Protein AF-A0A6P0P1G4-F1 (afdb_monomer_lite)

Radius of gyration: 24.57 Å; chains: 1; bounding box: 58×37×73 Å

Structure (mmCIF, N/CA/C/O backbone):
data_AF-A0A6P0P1G4-F1
#
_entry.id   AF-A0A6P0P1G4-F1
#
loop_
_atom_site.group_PDB
_atom_site.id
_atom_site.type_symbol
_atom_site.label_atom_id
_atom_site.label_alt_id
_atom_site.label_comp_id
_atom_site.label_asym_id
_atom_site.label_entity_id
_atom_site.label_seq_id
_atom_site.pdbx_PDB_ins_code
_atom_site.Cartn_x
_atom_site.Cartn_y
_atom_site.Cartn_z
_atom_site.occupancy
_atom_site.B_iso_or_equiv
_atom_site.auth_seq_id
_atom_site.auth_comp_id
_atom_site.auth_asym_id
_atom_site.auth_atom_id
_atom_site.pdbx_PDB_model_num
ATOM 1 N N . MET A 1 1 ? -12.581 9.913 30.348 1.00 65.44 1 MET A N 1
ATOM 2 C CA . MET A 1 1 ? -12.086 9.017 29.280 1.00 65.44 1 MET A CA 1
ATOM 3 C C . MET A 1 1 ? -11.094 9.686 28.303 1.00 65.44 1 MET A C 1
ATOM 5 O O . MET A 1 1 ? -9.958 9.913 28.690 1.00 65.44 1 MET A O 1
ATOM 9 N N . VAL A 1 2 ? -11.454 10.034 27.052 1.00 79.94 2 VAL A N 1
ATOM 10 C CA . VAL A 1 2 ? -10.491 10.110 25.911 1.00 79.94 2 VAL A CA 1
ATOM 11 C C . VAL A 1 2 ? -9.565 11.339 25.757 1.00 79.94 2 VAL A C 1
ATOM 13 O O . VAL A 1 2 ? -8.653 11.291 24.932 1.00 79.94 2 VAL A O 1
ATOM 16 N N . ALA A 1 3 ? -9.750 12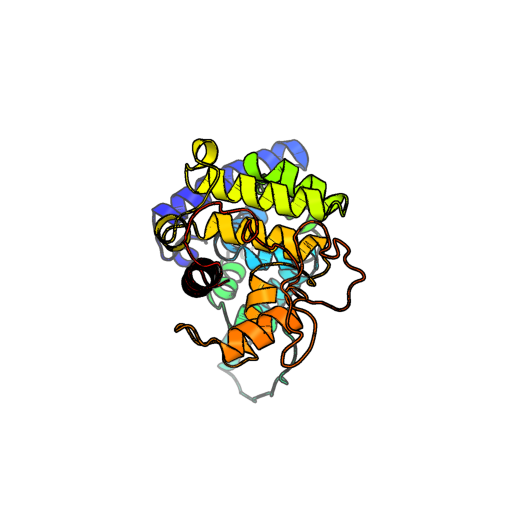.449 26.479 1.00 81.31 3 ALA A N 1
ATOM 17 C CA . ALA A 1 3 ? -8.962 13.673 26.231 1.00 81.31 3 ALA A CA 1
ATOM 18 C C . ALA A 1 3 ? -7.427 13.530 26.435 1.00 81.31 3 ALA A C 1
ATOM 20 O O . ALA A 1 3 ? -6.682 13.981 25.555 1.00 81.31 3 ALA A O 1
ATOM 21 N N . PRO A 1 4 ? -6.928 12.842 27.489 1.00 84.19 4 PRO A N 1
ATOM 22 C CA . PRO A 1 4 ? -5.498 12.560 27.655 1.00 84.19 4 PRO A CA 1
ATOM 23 C C . PRO A 1 4 ? -4.934 11.701 26.519 1.00 84.19 4 PRO A C 1
ATOM 25 O O . PRO A 1 4 ? -3.802 11.905 26.081 1.00 84.19 4 PRO A O 1
ATOM 28 N N . PHE A 1 5 ? -5.736 10.773 25.982 1.00 84.38 5 PHE A N 1
ATOM 29 C CA . PHE A 1 5 ? -5.314 9.913 24.879 1.00 84.38 5 PHE A CA 1
ATOM 30 C C . PHE A 1 5 ? -4.990 10.722 23.618 1.00 84.38 5 PHE A C 1
ATOM 32 O O . PHE A 1 5 ? -4.035 10.391 22.926 1.00 84.38 5 PHE A O 1
ATOM 39 N N . PHE A 1 6 ? -5.700 11.814 23.334 1.00 84.56 6 PHE A N 1
ATOM 40 C CA . PHE A 1 6 ? -5.390 12.684 22.191 1.00 84.56 6 PHE A CA 1
ATOM 41 C C . PHE A 1 6 ? -4.363 13.784 22.483 1.00 84.56 6 PHE A C 1
ATOM 43 O O . PHE A 1 6 ? -4.191 14.688 21.661 1.00 84.56 6 PHE A O 1
ATOM 50 N N . ASP A 1 7 ? -3.649 13.689 23.609 1.00 86.75 7 ASP A N 1
ATOM 51 C CA . ASP A 1 7 ? -2.665 14.677 24.060 1.00 86.75 7 ASP A CA 1
ATOM 52 C C . ASP A 1 7 ? -3.304 16.082 24.194 1.00 86.75 7 ASP A C 1
ATOM 54 O O . ASP A 1 7 ? -2.686 17.092 23.870 1.00 86.75 7 ASP A O 1
ATOM 58 N N . TYR A 1 8 ? -4.594 16.125 24.571 1.00 86.06 8 TYR A N 1
ATOM 59 C CA . TYR A 1 8 ? -5.473 17.309 24.604 1.00 86.06 8 TYR A CA 1
ATOM 60 C C . TYR A 1 8 ? -5.552 18.127 23.294 1.00 86.06 8 TYR A C 1
ATOM 62 O O . TYR A 1 8 ? -6.081 19.237 23.273 1.00 86.06 8 TYR A O 1
ATOM 70 N N . ASN A 1 9 ? -5.077 17.586 22.167 1.00 86.88 9 ASN A N 1
ATOM 71 C CA . ASN A 1 9 ? -4.980 18.325 20.912 1.00 86.88 9 ASN A CA 1
ATOM 72 C C . ASN A 1 9 ? -6.375 18.616 20.305 1.00 86.88 9 ASN A C 1
ATOM 74 O O . ASN A 1 9 ? -7.068 17.676 19.898 1.00 86.88 9 ASN A O 1
ATOM 78 N N . PRO A 1 10 ? -6.787 19.890 20.141 1.00 85.75 10 PRO A N 1
ATOM 79 C CA . PRO A 1 10 ? -8.154 20.231 19.740 1.00 85.75 10 PRO A CA 1
ATOM 80 C C . PRO A 1 10 ? -8.491 19.817 18.300 1.00 85.75 10 PRO A C 1
ATOM 82 O O . PRO A 1 10 ? -9.644 19.499 18.007 1.00 85.75 10 PRO A O 1
ATOM 85 N N . ARG A 1 11 ? -7.500 19.751 17.394 1.00 81.81 11 ARG A N 1
ATOM 86 C CA . ARG A 1 11 ? -7.712 19.279 16.013 1.00 81.81 11 ARG A CA 1
ATOM 87 C C . ARG A 1 11 ? -8.011 17.777 15.998 1.00 81.81 11 ARG A C 1
ATOM 89 O O . ARG A 1 11 ? -8.986 17.360 15.374 1.00 81.81 11 ARG A O 1
ATOM 96 N N . ARG A 1 12 ? -7.232 16.982 16.745 1.00 83.62 12 ARG A N 1
ATOM 97 C CA . ARG A 1 12 ? -7.463 15.534 16.911 1.00 83.62 12 ARG A CA 1
ATOM 98 C C . ARG A 1 12 ? -8.780 15.242 17.632 1.00 83.62 12 ARG A C 1
ATOM 100 O O . ARG A 1 12 ? -9.505 14.349 17.211 1.00 83.62 12 ARG A O 1
ATOM 107 N N . LEU A 1 13 ? -9.129 16.021 18.659 1.00 86.75 13 LEU A N 1
ATOM 108 C CA . LEU A 1 13 ? -10.405 15.881 19.370 1.00 86.75 13 LEU A CA 1
ATOM 109 C C . LEU A 1 13 ? -11.608 16.201 18.470 1.00 86.75 13 LEU A C 1
ATOM 111 O O . LEU A 1 13 ? -12.565 15.431 18.457 1.00 86.75 13 LEU A O 1
ATOM 115 N N . LYS A 1 14 ? -11.549 17.259 17.646 1.00 86.56 14 LYS A N 1
ATOM 116 C CA . LYS A 1 14 ? -12.593 17.549 16.644 1.00 86.56 14 LYS A CA 1
ATOM 117 C C . LYS A 1 14 ? -12.731 16.414 15.619 1.00 86.56 14 LYS A C 1
ATOM 119 O O . LYS A 1 14 ? -13.848 16.020 15.293 1.00 86.56 14 LYS A O 1
ATOM 124 N N . GLN A 1 15 ? -11.614 15.852 15.152 1.00 84.69 15 GLN A N 1
ATOM 125 C CA . GLN A 1 15 ? -11.613 14.695 14.250 1.00 84.69 15 GLN A CA 1
ATOM 126 C C . GLN A 1 15 ? -12.240 13.453 14.910 1.00 84.69 15 GLN A C 1
ATOM 128 O O . GLN A 1 15 ? -13.100 12.814 14.305 1.00 84.69 15 GLN A O 1
ATOM 133 N N . TYR A 1 16 ? -11.875 13.153 16.160 1.00 90.50 16 TYR A N 1
ATOM 134 C CA . TYR A 1 16 ? -12.471 12.073 16.951 1.00 90.50 16 TYR A CA 1
ATOM 135 C C . TYR A 1 16 ? -13.981 12.255 17.133 1.00 90.50 16 TYR A C 1
ATOM 137 O O . TYR A 1 16 ? -14.728 11.326 16.848 1.00 90.50 16 TYR A O 1
ATOM 145 N N . ILE A 1 17 ? -14.447 13.445 17.530 1.00 88.50 17 ILE A N 1
ATOM 146 C CA . ILE A 1 17 ? -15.879 13.731 17.727 1.00 88.50 17 ILE A CA 1
ATOM 147 C C . ILE A 1 17 ? -16.664 13.523 16.425 1.00 88.50 17 ILE A C 1
ATOM 149 O O . ILE A 1 17 ? -17.739 12.923 16.451 1.00 88.50 17 ILE A O 1
ATOM 153 N N . ASN A 1 18 ? -16.128 13.961 15.283 1.00 87.69 18 ASN A N 1
ATOM 154 C CA . ASN A 1 18 ? -16.776 13.771 13.984 1.00 87.69 18 ASN A CA 1
ATOM 155 C C . ASN A 1 18 ? -16.887 12.283 13.603 1.00 87.69 18 ASN A C 1
ATOM 157 O O . ASN A 1 18 ? -17.962 11.831 13.208 1.00 87.69 18 ASN A O 1
ATOM 161 N N . VAL A 1 19 ? -15.806 11.508 13.757 1.00 87.19 19 VAL A N 1
ATOM 162 C CA . VAL A 1 19 ? -15.809 10.066 13.448 1.00 87.19 19 VAL A CA 1
ATOM 163 C C . VAL A 1 19 ? -16.671 9.281 14.443 1.00 87.19 19 VAL A C 1
ATOM 165 O O . VAL A 1 19 ? -17.382 8.368 14.033 1.00 87.19 19 VAL A O 1
ATOM 168 N N . LEU A 1 20 ? -16.673 9.657 15.726 1.00 89.56 20 LEU A N 1
ATOM 169 C CA . LEU A 1 20 ? -17.523 9.057 16.756 1.00 89.56 20 LEU A CA 1
ATOM 170 C C . LEU A 1 20 ? -19.008 9.268 16.446 1.00 89.56 20 LEU A C 1
ATOM 172 O O . LEU A 1 20 ? -19.771 8.307 16.467 1.00 89.56 20 LEU A O 1
ATOM 176 N N . ARG A 1 21 ? -19.414 10.501 16.114 1.00 86.88 21 ARG A N 1
ATOM 177 C CA . ARG A 1 21 ? -20.800 10.822 15.729 1.00 86.88 21 ARG A CA 1
ATOM 178 C C . ARG A 1 21 ? -21.258 9.990 14.533 1.00 86.88 21 ARG A C 1
ATOM 180 O O . ARG A 1 21 ? -22.342 9.421 14.584 1.00 86.88 21 ARG A O 1
ATOM 187 N N . LEU A 1 22 ? -20.420 9.869 13.501 1.00 83.56 22 LEU A N 1
ATOM 188 C CA . LEU A 1 22 ? -20.721 9.045 12.329 1.00 83.56 22 LEU A CA 1
ATOM 189 C C . LEU A 1 22 ? -20.832 7.551 12.683 1.00 83.56 22 LEU A C 1
ATOM 191 O O . LEU A 1 22 ? -21.754 6.889 12.221 1.00 83.56 22 LEU A O 1
ATOM 195 N N . ARG A 1 23 ? -19.949 7.025 13.540 1.00 86.19 23 ARG A N 1
ATOM 196 C CA . ARG A 1 23 ? -20.003 5.625 13.998 1.00 86.19 23 ARG A CA 1
ATOM 197 C C . ARG A 1 23 ? -21.240 5.320 14.836 1.00 86.19 23 ARG A C 1
ATOM 199 O O . ARG A 1 23 ? -21.865 4.294 14.610 1.00 86.19 23 ARG A O 1
ATOM 206 N N . ILE A 1 24 ? -21.612 6.208 15.761 1.00 83.06 24 ILE A N 1
ATOM 207 C CA . ILE A 1 24 ? -22.839 6.073 16.562 1.00 83.06 24 ILE A CA 1
ATOM 208 C C . ILE A 1 24 ? -24.077 6.146 15.659 1.00 83.06 24 ILE A C 1
ATOM 210 O O . ILE A 1 24 ? -24.982 5.334 15.821 1.00 83.06 24 ILE A O 1
ATOM 214 N N . TYR A 1 25 ? -24.096 7.056 14.677 1.00 82.31 25 TYR A N 1
ATOM 215 C CA . TYR A 1 25 ? -25.168 7.137 13.681 1.00 82.31 25 TYR A CA 1
ATOM 216 C C . TYR A 1 25 ? -25.302 5.823 12.897 1.00 82.31 25 TYR A C 1
ATOM 218 O O . TYR A 1 25 ? -26.378 5.235 12.889 1.00 82.31 25 TYR A O 1
ATOM 226 N N . ILE A 1 26 ? -24.212 5.320 12.299 1.00 76.56 26 ILE A N 1
ATOM 227 C CA . ILE A 1 26 ? -24.232 4.046 11.561 1.00 76.56 26 ILE A CA 1
ATOM 228 C C . ILE A 1 26 ? -24.724 2.920 12.478 1.00 76.56 26 ILE A C 1
ATOM 230 O O . ILE A 1 26 ? -25.671 2.231 12.121 1.00 76.56 26 ILE A O 1
ATOM 234 N N . ALA A 1 27 ? -24.147 2.782 13.675 1.00 77.75 27 ALA A N 1
ATOM 235 C CA . ALA A 1 27 ? -24.498 1.738 14.633 1.00 77.75 27 ALA A CA 1
ATOM 236 C C . ALA A 1 27 ? -25.987 1.738 15.016 1.00 77.75 27 ALA A C 1
ATOM 238 O O . ALA A 1 27 ? -26.611 0.677 15.036 1.00 77.75 27 ALA A O 1
ATOM 239 N N . TYR A 1 28 ? -26.561 2.917 15.274 1.00 77.25 28 TYR A N 1
ATOM 240 C CA . TYR A 1 28 ? -27.976 3.078 15.610 1.00 77.25 28 TYR A CA 1
ATOM 241 C C . TYR A 1 28 ? -28.898 2.582 14.485 1.00 77.25 28 TYR A C 1
ATOM 243 O O . TYR A 1 28 ? -29.856 1.867 14.766 1.00 77.25 28 TYR A O 1
ATOM 251 N N . TYR A 1 29 ? -28.584 2.901 13.223 1.00 74.88 29 TYR A N 1
ATOM 252 C CA . TYR A 1 29 ? -29.415 2.530 12.070 1.00 74.88 29 TYR A CA 1
ATOM 253 C C . TYR A 1 29 ? -29.131 1.137 11.479 1.00 74.88 29 TYR A C 1
ATOM 255 O O . TYR A 1 29 ? -29.985 0.628 10.757 1.00 74.88 29 TYR A O 1
ATOM 263 N N . SER A 1 30 ? -27.970 0.517 11.737 1.00 69.56 30 SER A N 1
ATOM 264 C CA . SER A 1 30 ? -27.588 -0.761 11.103 1.00 69.56 30 SER A CA 1
ATOM 265 C C . SER A 1 30 ? -27.579 -1.986 12.021 1.00 69.56 30 SER A C 1
ATOM 267 O O . SER A 1 30 ? -27.812 -3.092 11.540 1.00 69.56 30 SER A O 1
ATOM 269 N N . ILE A 1 31 ? -27.269 -1.822 13.313 1.00 65.00 31 ILE A N 1
ATOM 270 C CA . ILE A 1 31 ? -26.995 -2.940 14.245 1.00 65.00 31 ILE A CA 1
ATOM 271 C C . ILE A 1 31 ? -27.753 -2.792 15.575 1.00 65.00 31 ILE A C 1
ATOM 273 O O . ILE A 1 31 ? -27.933 -3.773 16.296 1.00 65.00 31 ILE A O 1
ATOM 277 N N . GLY A 1 32 ? -28.222 -1.583 15.889 1.00 59.75 32 GLY A N 1
ATOM 278 C CA . GLY A 1 32 ? -28.838 -1.246 17.165 1.00 59.75 32 GLY A CA 1
ATOM 279 C C . GLY A 1 32 ? -27.794 -0.847 18.210 1.00 59.75 32 GLY A C 1
ATOM 280 O O . GLY A 1 32 ? -26.849 -1.582 18.506 1.00 59.75 32 GLY A O 1
ATOM 281 N N . VAL A 1 33 ? -27.996 0.332 18.797 1.00 59.12 33 VAL A N 1
ATOM 282 C CA . VAL A 1 33 ? -27.271 0.816 19.979 1.00 59.12 33 VAL A CA 1
ATOM 283 C C . VAL A 1 33 ? -28.300 1.073 21.062 1.00 59.12 33 VAL A C 1
ATOM 285 O O . VAL A 1 33 ? -29.249 1.827 20.843 1.00 59.12 33 VAL A O 1
ATOM 288 N N . THR A 1 34 ? -28.098 0.475 22.231 1.00 54.62 34 THR A N 1
ATOM 289 C CA . THR A 1 34 ? -28.882 0.776 23.430 1.00 54.62 34 THR A CA 1
ATOM 290 C C . THR A 1 34 ? -27.973 1.345 24.518 1.00 54.62 34 THR A C 1
ATOM 292 O O . THR A 1 34 ? -26.746 1.288 24.427 1.00 54.62 34 THR A O 1
ATOM 295 N N . PHE A 1 35 ? -28.587 1.908 25.556 1.00 54.28 35 PHE A N 1
ATOM 296 C CA . PHE A 1 35 ? -27.904 2.326 26.781 1.00 54.28 35 PHE A CA 1
ATOM 297 C C . PHE A 1 35 ? -27.999 1.239 27.876 1.00 54.28 35 PHE A C 1
ATOM 299 O O . PHE A 1 35 ? -27.946 1.563 29.057 1.00 54.28 35 PHE A O 1
ATOM 306 N N . ALA A 1 36 ? -28.200 -0.032 27.497 1.00 46.78 36 ALA A N 1
ATOM 307 C CA . ALA A 1 36 ? -28.484 -1.145 28.407 1.00 46.78 36 ALA A CA 1
ATOM 308 C C . ALA A 1 36 ? -27.726 -2.432 28.014 1.00 46.78 36 ALA A C 1
ATOM 310 O O . ALA A 1 36 ? -27.171 -2.544 26.924 1.00 46.78 36 ALA A O 1
ATOM 311 N N . GLU A 1 37 ? -27.683 -3.417 28.916 1.00 49.38 37 GLU A N 1
ATOM 312 C CA . GLU A 1 37 ? -26.737 -4.545 28.846 1.00 49.38 37 GLU A CA 1
ATOM 313 C C . GLU A 1 37 ? -27.057 -5.681 27.841 1.00 49.38 37 GLU A C 1
ATOM 315 O O . GLU A 1 37 ? -26.322 -6.674 27.797 1.00 49.38 37 GLU A O 1
ATOM 320 N N . THR A 1 38 ? -28.126 -5.588 27.043 1.00 42.06 38 THR A N 1
ATOM 321 C CA . THR A 1 38 ? -28.606 -6.683 26.176 1.00 42.06 38 THR A CA 1
ATOM 322 C C . THR A 1 38 ? -28.053 -6.622 24.743 1.00 42.06 38 THR A C 1
ATOM 324 O O . THR A 1 38 ? -28.464 -5.791 23.934 1.00 42.06 38 THR A O 1
ATOM 327 N N . GLU A 1 39 ? -27.122 -7.538 24.433 1.00 54.28 39 GLU A N 1
ATOM 328 C CA . GLU A 1 39 ? -26.633 -7.996 23.103 1.00 54.28 39 GLU A CA 1
ATOM 329 C C . GLU A 1 39 ? -26.261 -6.948 22.017 1.00 54.28 39 GLU A C 1
ATOM 331 O O . GLU A 1 39 ? -25.953 -7.292 20.867 1.00 54.28 39 GLU A O 1
ATOM 336 N N . THR A 1 40 ? -26.213 -5.665 22.367 1.00 65.88 40 THR A N 1
ATOM 337 C CA . THR A 1 40 ? -25.945 -4.526 21.473 1.00 65.88 40 THR A CA 1
ATOM 338 C C . THR A 1 40 ? -24.586 -3.881 21.766 1.00 65.88 40 THR A C 1
ATOM 340 O O . THR A 1 40 ? -23.981 -4.133 22.806 1.00 65.88 40 THR A O 1
ATOM 343 N N . ILE A 1 41 ? -24.052 -3.092 20.821 1.00 72.50 41 ILE A N 1
ATOM 344 C CA . ILE A 1 41 ? -22.767 -2.397 21.026 1.00 72.50 41 ILE A CA 1
ATOM 345 C C . ILE A 1 41 ? -22.993 -1.203 21.960 1.00 72.50 41 ILE A C 1
ATOM 347 O O . ILE A 1 41 ? -23.881 -0.387 21.697 1.00 72.50 41 ILE A O 1
ATOM 351 N N . THR A 1 42 ? -22.162 -1.036 22.989 1.00 78.25 42 THR A N 1
ATOM 352 C CA . THR A 1 42 ? -22.234 0.148 23.857 1.00 78.25 42 THR A CA 1
ATOM 353 C C . THR A 1 42 ? -21.595 1.372 2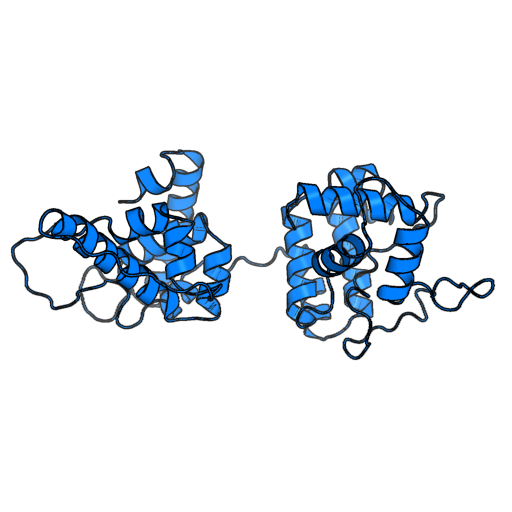3.191 1.00 78.25 42 THR A C 1
ATOM 355 O O . THR A 1 42 ? -20.651 1.280 22.396 1.00 78.25 42 THR A O 1
ATOM 358 N N . THR A 1 43 ? -22.070 2.567 23.544 1.00 77.69 43 THR A N 1
ATOM 359 C CA . THR A 1 43 ? -21.460 3.834 23.102 1.00 77.69 43 THR A CA 1
ATOM 360 C C . THR A 1 43 ? -20.007 3.973 23.570 1.00 77.69 43 THR A C 1
ATOM 362 O O . THR A 1 43 ? -19.190 4.583 22.877 1.00 77.69 43 THR A O 1
ATOM 365 N N . GLU A 1 44 ? -19.659 3.354 24.700 1.00 79.31 44 GLU A N 1
ATOM 366 C CA . GLU A 1 44 ? -18.305 3.306 25.249 1.00 79.31 44 GLU A CA 1
ATOM 367 C C . GLU A 1 44 ? -17.363 2.418 24.423 1.00 79.31 44 GLU A C 1
ATOM 369 O O . GLU A 1 44 ? -16.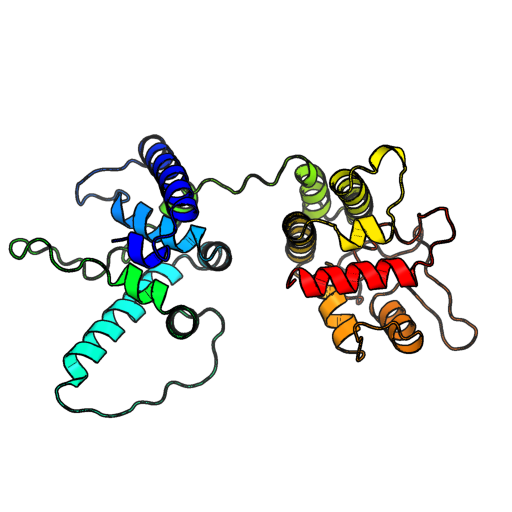272 2.864 24.058 1.00 79.31 44 GLU A O 1
ATOM 374 N N . GLN A 1 45 ? -17.799 1.207 24.048 1.00 81.50 45 GLN A N 1
ATOM 375 C CA . GLN A 1 45 ? -17.072 0.323 23.128 1.00 81.50 45 GLN A CA 1
ATOM 376 C C . GLN A 1 45 ? -16.754 1.060 21.825 1.00 81.50 45 GLN A C 1
ATOM 378 O O . GLN A 1 45 ? -15.600 1.076 21.388 1.00 81.50 45 GLN A O 1
ATOM 383 N N . ILE A 1 46 ? -17.754 1.734 21.238 1.00 82.12 46 ILE A N 1
ATOM 384 C CA . ILE A 1 46 ? -17.576 2.566 20.040 1.00 82.12 46 ILE A CA 1
ATOM 385 C C . ILE A 1 46 ? -16.581 3.702 20.330 1.00 82.12 46 ILE A C 1
ATOM 387 O O . ILE A 1 46 ? -15.695 3.946 19.510 1.00 82.12 46 ILE A O 1
ATOM 391 N N . GLY A 1 47 ? -16.659 4.364 21.487 1.00 87.44 47 GLY A N 1
ATOM 392 C CA . GLY A 1 47 ? -15.734 5.414 21.930 1.00 87.44 47 GLY A CA 1
ATOM 393 C C . GLY A 1 47 ? -14.272 4.960 22.013 1.00 87.44 47 GLY A C 1
ATOM 394 O O . GLY A 1 47 ? -13.427 5.457 21.257 1.00 87.44 47 GLY A O 1
ATOM 395 N N . LYS A 1 48 ? -13.973 3.983 22.880 1.00 87.06 48 LYS A N 1
ATOM 396 C CA . LYS A 1 48 ? -12.627 3.410 23.081 1.00 87.06 48 LYS A CA 1
ATOM 397 C C . LYS A 1 48 ? -12.046 2.897 21.755 1.00 87.06 48 LYS A C 1
ATOM 399 O O . LYS A 1 48 ? -10.945 3.297 21.368 1.00 87.06 48 LYS A O 1
ATOM 404 N N . PHE A 1 49 ? -12.813 2.127 20.981 1.00 87.19 49 PHE A N 1
ATOM 405 C CA . PHE A 1 49 ? -12.400 1.632 19.661 1.00 87.19 49 PHE A CA 1
ATOM 406 C C . PHE A 1 49 ? -12.167 2.756 18.629 1.00 87.19 49 PHE A C 1
ATOM 408 O O . PHE A 1 49 ? -11.242 2.676 17.814 1.00 87.19 49 PHE A O 1
ATOM 415 N N . THR A 1 50 ? -12.950 3.839 18.658 1.00 88.06 50 THR A N 1
ATOM 416 C CA . THR A 1 50 ? -12.755 5.003 17.769 1.00 88.06 50 THR A CA 1
ATOM 417 C C . THR A 1 50 ? -11.508 5.791 18.116 1.00 88.06 50 THR A C 1
ATOM 419 O O . THR A 1 50 ? -10.781 6.196 17.210 1.00 88.06 50 THR A O 1
ATOM 422 N N . ALA A 1 51 ? -11.198 5.951 19.401 1.00 88.56 51 ALA A N 1
ATOM 423 C CA . ALA A 1 51 ? -9.961 6.594 19.813 1.00 88.56 51 ALA A CA 1
ATOM 424 C C . ALA A 1 51 ? -8.741 5.779 19.342 1.00 88.56 51 ALA A C 1
ATOM 426 O O . ALA A 1 51 ? -7.876 6.313 18.641 1.00 88.56 51 ALA A O 1
ATOM 427 N N . ILE A 1 52 ? -8.728 4.472 19.628 1.00 87.81 52 ILE A N 1
ATOM 428 C CA . ILE A 1 52 ? -7.660 3.544 19.222 1.00 87.81 52 ILE A CA 1
ATOM 429 C C . ILE A 1 52 ? -7.456 3.559 17.701 1.00 87.81 52 ILE A C 1
ATOM 431 O O . ILE A 1 52 ? -6.345 3.816 17.237 1.00 87.81 52 ILE A O 1
ATOM 435 N N . THR A 1 53 ? -8.513 3.327 16.917 1.00 85.94 53 THR A N 1
ATOM 436 C CA . THR A 1 53 ? -8.392 3.179 15.453 1.00 85.94 53 THR A CA 1
ATOM 437 C C . THR A 1 53 ? -8.077 4.485 14.721 1.00 85.94 53 THR A C 1
ATOM 439 O O . THR A 1 53 ? -7.452 4.437 13.663 1.00 85.94 53 THR A O 1
ATOM 442 N N . LEU A 1 54 ? -8.418 5.650 15.289 1.00 84.56 54 LEU A N 1
ATOM 443 C CA . LEU A 1 54 ? -8.022 6.950 14.736 1.00 84.56 54 LEU A CA 1
ATOM 444 C C . LEU A 1 54 ? -6.531 7.256 14.959 1.00 84.56 54 LEU A C 1
ATOM 446 O O . LEU A 1 54 ? -5.894 7.860 14.098 1.00 84.56 54 LEU A O 1
ATOM 450 N N . ARG A 1 55 ? -5.967 6.857 16.109 1.00 85.19 55 ARG A N 1
ATOM 451 C CA . ARG A 1 55 ? -4.557 7.124 16.450 1.00 85.19 55 ARG A CA 1
ATOM 452 C C . ARG A 1 55 ? -3.595 6.062 15.925 1.00 85.19 55 ARG A C 1
ATOM 454 O O . ARG A 1 55 ? -2.467 6.397 15.571 1.00 85.19 55 ARG A O 1
ATOM 461 N N . TYR A 1 56 ? -4.039 4.810 15.853 1.00 85.06 56 TYR A N 1
ATOM 462 C CA . TYR A 1 56 ? -3.233 3.670 15.420 1.00 85.06 56 TYR A CA 1
ATOM 463 C C . TYR A 1 56 ? -3.908 2.910 14.259 1.00 85.06 56 TYR A C 1
ATOM 465 O O . TYR A 1 56 ? -4.343 1.772 14.446 1.00 85.06 56 TYR A O 1
ATOM 473 N N . PRO A 1 57 ? -3.979 3.478 13.033 1.00 79.62 57 PRO A N 1
ATOM 474 C CA . PRO A 1 57 ? -4.630 2.822 11.892 1.00 79.62 57 PRO A CA 1
ATOM 475 C C . PRO A 1 57 ? -4.052 1.445 11.531 1.00 79.62 57 PRO A C 1
ATOM 477 O O . PRO A 1 57 ? -4.775 0.599 11.015 1.00 79.62 57 PRO A O 1
ATOM 480 N N . ARG A 1 58 ? -2.778 1.176 11.853 1.00 75.38 58 ARG A N 1
ATOM 481 C CA . ARG A 1 58 ? -2.176 -0.161 11.709 1.00 75.38 58 ARG A CA 1
ATOM 482 C C . ARG A 1 58 ? -2.919 -1.226 12.527 1.00 75.38 58 ARG A C 1
ATOM 484 O O . ARG A 1 58 ? -3.140 -2.321 12.023 1.00 75.38 58 ARG A O 1
ATOM 491 N N . LEU A 1 59 ? -3.363 -0.901 13.744 1.00 79.69 59 LEU A N 1
ATOM 492 C CA . LEU A 1 59 ? -4.119 -1.840 14.575 1.00 79.69 59 LEU A CA 1
ATOM 493 C C . LEU A 1 59 ? -5.482 -2.166 13.944 1.00 79.69 59 LEU A C 1
ATOM 495 O O . LEU A 1 59 ? -5.924 -3.300 14.031 1.00 79.69 59 LEU A O 1
ATOM 499 N N . LEU A 1 60 ? -6.113 -1.238 13.212 1.00 76.38 60 LEU A N 1
ATOM 500 C CA . LEU A 1 60 ? -7.329 -1.542 12.438 1.00 76.38 60 LEU A CA 1
ATOM 501 C C . LEU A 1 60 ? -7.081 -2.579 11.322 1.00 76.38 60 LEU A C 1
ATOM 503 O O . LEU A 1 60 ? -8.018 -3.265 10.920 1.00 76.38 60 LEU A O 1
ATOM 507 N N . LEU A 1 61 ? -5.848 -2.708 10.824 1.00 69.94 61 LEU A N 1
ATOM 508 C CA . LEU A 1 61 ? -5.472 -3.753 9.869 1.00 69.94 61 LEU A CA 1
ATOM 509 C C . LEU A 1 61 ? -5.331 -5.113 10.572 1.00 69.94 61 LEU A C 1
ATOM 511 O O . LEU A 1 61 ? -5.898 -6.101 10.121 1.00 69.94 61 LEU A O 1
ATOM 515 N N . GLU A 1 62 ? -4.649 -5.145 11.719 1.00 74.69 62 GLU A N 1
ATOM 516 C CA . GLU A 1 62 ? -4.453 -6.366 12.515 1.00 74.69 62 GLU A CA 1
ATOM 517 C C . GLU A 1 62 ? -5.782 -6.873 13.129 1.00 74.69 62 GLU A C 1
ATOM 519 O O . GLU A 1 62 ? -6.052 -8.072 13.104 1.00 74.69 62 GLU A O 1
ATOM 524 N N . LEU A 1 63 ? -6.685 -5.976 13.555 1.00 76.31 63 LEU A N 1
ATOM 525 C CA . LEU A 1 63 ? -8.028 -6.307 14.069 1.00 76.31 63 LEU A CA 1
ATOM 526 C C . LEU A 1 63 ? -8.991 -6.893 13.020 1.00 76.31 63 LEU A C 1
ATOM 528 O O . LEU A 1 63 ? -9.939 -7.577 13.400 1.00 76.31 63 LEU A O 1
ATOM 532 N N . LYS A 1 64 ? -8.770 -6.643 11.721 1.00 73.31 64 LYS A N 1
ATOM 533 C CA . LYS A 1 64 ? -9.536 -7.283 10.630 1.00 73.31 64 LYS A CA 1
ATOM 534 C C . LYS A 1 64 ? -9.114 -8.732 10.386 1.00 73.31 64 LYS A C 1
ATOM 536 O O . LYS A 1 64 ? -9.908 -9.514 9.878 1.00 73.31 64 LYS A O 1
ATOM 541 N N . ASN A 1 65 ? -7.878 -9.071 10.748 1.00 70.25 65 ASN A N 1
ATOM 542 C CA . ASN A 1 65 ? -7.323 -10.412 10.586 1.00 70.25 65 ASN A CA 1
ATOM 543 C C . ASN A 1 65 ? -7.445 -11.232 11.885 1.00 70.25 65 ASN A C 1
ATOM 545 O O . ASN A 1 65 ? -7.499 -12.456 11.833 1.00 70.25 65 ASN A O 1
ATOM 549 N N . ASN A 1 66 ? -7.516 -10.572 13.048 1.00 75.00 66 ASN A N 1
ATOM 550 C CA . ASN A 1 66 ? -7.685 -11.206 14.354 1.00 75.00 66 ASN A CA 1
ATOM 551 C C . ASN A 1 66 ? -8.806 -10.533 15.173 1.00 75.00 66 ASN A C 1
ATOM 553 O O . ASN A 1 66 ? -8.588 -9.562 15.901 1.00 75.00 66 ASN A O 1
ATOM 557 N N . HIS A 1 67 ? -10.005 -11.120 15.112 1.00 75.69 67 HIS A N 1
ATOM 558 C CA . HIS A 1 67 ? -11.198 -10.672 15.843 1.00 75.69 67 HIS A CA 1
ATOM 559 C C . HIS A 1 67 ? -11.183 -10.951 17.363 1.00 75.69 67 HIS A C 1
ATOM 561 O O . HIS A 1 67 ? -12.174 -10.662 18.033 1.00 75.69 67 HIS A O 1
ATOM 567 N N . GLN A 1 68 ? -10.093 -11.481 17.926 1.00 77.12 68 GLN A N 1
ATOM 568 C CA . GLN A 1 68 ? -9.895 -11.632 19.377 1.00 77.12 68 GLN A CA 1
ATOM 569 C C . GLN A 1 68 ? -8.853 -10.648 19.938 1.00 77.12 68 GLN A C 1
ATOM 571 O O . GLN A 1 68 ? -8.787 -10.444 21.151 1.00 77.12 68 GLN A O 1
ATOM 576 N N . LEU A 1 69 ? -8.060 -9.991 19.081 1.00 81.94 69 LEU A N 1
ATOM 577 C CA . LEU A 1 69 ? -6.923 -9.170 19.505 1.00 81.94 69 LEU A CA 1
ATOM 578 C C . LEU A 1 69 ? -7.328 -7.989 20.408 1.00 81.94 69 LEU A C 1
ATOM 580 O O . LEU A 1 69 ? -6.618 -7.735 21.372 1.00 81.94 69 LEU A O 1
ATOM 584 N N . LEU A 1 70 ? -8.461 -7.303 20.186 1.00 83.25 70 LEU A N 1
ATOM 585 C CA . LEU A 1 70 ? -8.876 -6.200 21.080 1.00 83.25 70 LEU A CA 1
ATOM 586 C C . LEU A 1 70 ? -9.298 -6.690 22.473 1.00 83.25 70 LEU A C 1
ATOM 588 O O . LEU A 1 70 ? -8.958 -6.047 23.461 1.00 83.25 70 LEU A O 1
ATOM 592 N N . ALA A 1 71 ? -9.975 -7.839 22.560 1.00 79.44 71 ALA A N 1
ATOM 593 C CA . ALA A 1 71 ? -10.334 -8.445 23.841 1.00 79.44 71 ALA A CA 1
ATOM 594 C C . ALA A 1 71 ? -9.080 -8.898 24.606 1.00 79.44 71 ALA A C 1
ATOM 596 O O . ALA A 1 71 ? -8.952 -8.628 25.798 1.00 79.44 71 ALA A O 1
ATOM 597 N N . LYS A 1 72 ? -8.096 -9.489 23.910 1.00 81.50 72 LYS A N 1
ATOM 598 C CA . LYS A 1 72 ? -6.794 -9.824 24.508 1.00 81.50 72 LYS A CA 1
ATOM 599 C C . LYS A 1 72 ? -6.003 -8.578 24.928 1.00 81.50 72 LYS A C 1
ATOM 601 O O . LYS A 1 72 ? -5.388 -8.584 25.984 1.00 81.50 72 LYS A O 1
ATOM 606 N N . LEU A 1 73 ? -6.043 -7.498 24.142 1.00 82.88 73 LEU A N 1
ATOM 607 C CA . LEU A 1 73 ? -5.414 -6.216 24.488 1.00 82.88 73 LEU A CA 1
ATOM 608 C C . LEU A 1 73 ? -6.003 -5.598 25.755 1.00 82.88 73 LEU A C 1
ATOM 610 O O . LEU A 1 73 ? -5.247 -5.084 26.572 1.00 82.88 73 LEU A O 1
ATOM 614 N N . GLU A 1 74 ? -7.325 -5.638 25.916 1.00 81.19 74 GLU A N 1
ATOM 615 C CA . GLU A 1 74 ? -7.996 -5.160 27.127 1.00 81.19 74 GLU A CA 1
ATOM 616 C C . GLU A 1 74 ? -7.683 -6.050 28.330 1.00 81.19 74 GLU A C 1
ATOM 618 O O . GLU A 1 74 ? -7.310 -5.537 29.383 1.00 81.19 74 GLU A O 1
ATOM 623 N N . LYS A 1 75 ? -7.731 -7.372 28.152 1.00 79.56 75 LYS A N 1
ATOM 624 C CA . LYS A 1 75 ? -7.384 -8.349 29.187 1.00 79.56 75 LYS A CA 1
ATOM 625 C C . LYS A 1 75 ? -5.958 -8.170 29.700 1.00 79.56 75 LYS A C 1
ATOM 627 O O . LYS A 1 75 ? -5.759 -7.888 30.880 1.00 79.56 75 LYS A O 1
ATOM 632 N N . ASP A 1 76 ? -4.980 -8.203 28.796 1.00 79.25 76 ASP A N 1
ATOM 633 C CA . ASP A 1 76 ? -3.566 -8.008 29.118 1.00 79.25 76 ASP A CA 1
ATOM 634 C C . ASP A 1 76 ? -3.281 -6.592 29.671 1.00 79.25 76 ASP A C 1
ATOM 636 O O . ASP A 1 76 ? -2.299 -6.409 30.389 1.00 79.25 76 ASP A O 1
ATOM 640 N N . ALA A 1 77 ? -4.092 -5.575 29.341 1.00 78.50 77 ALA A N 1
ATOM 641 C CA . ALA A 1 77 ? -3.971 -4.215 29.883 1.00 78.50 77 ALA A CA 1
ATOM 642 C C . ALA A 1 77 ? -4.463 -4.124 31.335 1.00 78.50 77 ALA A C 1
ATOM 644 O O . ALA A 1 77 ? -3.749 -3.598 32.198 1.00 78.50 77 ALA A O 1
ATOM 645 N N . VAL A 1 78 ? -5.666 -4.650 31.587 1.00 74.19 78 VAL A N 1
ATOM 646 C CA . VAL A 1 78 ? -6.331 -4.661 32.895 1.00 74.19 78 VAL A CA 1
ATOM 647 C C . VAL A 1 78 ? -5.563 -5.545 33.872 1.00 74.19 78 VAL A C 1
ATOM 649 O O . VAL A 1 78 ? -5.194 -5.064 34.943 1.00 74.19 78 VAL A O 1
ATOM 652 N N . ASP A 1 79 ? -5.218 -6.776 33.492 1.00 71.88 79 ASP A N 1
ATOM 653 C CA . ASP A 1 79 ? -4.500 -7.700 34.379 1.00 71.88 79 ASP A CA 1
ATOM 654 C C . ASP A 1 79 ? -3.098 -7.175 34.740 1.00 71.88 79 ASP A C 1
ATOM 656 O O . ASP A 1 79 ? -2.683 -7.284 35.893 1.00 71.88 79 ASP A O 1
ATOM 660 N N . LYS A 1 80 ? -2.406 -6.471 33.827 1.00 72.94 80 LYS A N 1
ATOM 661 C CA . LYS A 1 80 ? -1.166 -5.747 34.172 1.00 72.94 80 LYS A CA 1
ATOM 662 C C . LYS A 1 80 ? -1.398 -4.616 35.168 1.00 72.94 80 LYS A C 1
ATOM 664 O O . LYS A 1 80 ? -0.595 -4.463 36.082 1.00 72.94 80 LYS A O 1
ATOM 669 N N . SER A 1 81 ? -2.474 -3.840 35.022 1.00 68.44 81 SER A N 1
ATOM 670 C CA . SER A 1 81 ? -2.782 -2.763 35.976 1.00 68.44 81 SER A CA 1
ATOM 671 C C . SER A 1 81 ? -3.122 -3.298 37.375 1.00 68.44 81 SER A C 1
ATOM 673 O O . SER A 1 81 ? -2.710 -2.705 38.370 1.00 68.44 81 SER A O 1
ATOM 675 N N . ILE A 1 82 ? -3.777 -4.462 37.459 1.00 63.94 82 ILE A N 1
ATOM 676 C CA . ILE A 1 82 ? -4.034 -5.168 38.722 1.00 63.94 82 ILE A CA 1
ATOM 677 C C . ILE A 1 82 ? -2.711 -5.636 39.345 1.00 63.94 82 ILE A C 1
ATOM 679 O O . ILE A 1 82 ? -2.469 -5.363 40.520 1.00 63.94 82 ILE A O 1
ATOM 683 N N . SER A 1 83 ? -1.818 -6.259 38.567 1.00 60.66 83 SER A N 1
ATOM 684 C CA . SER A 1 83 ? -0.496 -6.670 39.060 1.00 60.66 83 SER A CA 1
ATOM 685 C C . SER A 1 83 ? 0.349 -5.490 39.551 1.00 60.66 83 SER A C 1
ATOM 687 O O . SER A 1 83 ? 0.946 -5.594 40.618 1.00 60.66 83 SER A O 1
ATOM 689 N N . SER A 1 84 ? 0.359 -4.355 38.841 1.00 58.94 84 SER A N 1
ATOM 690 C CA . SER A 1 84 ? 1.086 -3.146 39.268 1.00 58.94 84 SER A CA 1
ATOM 691 C C . SER A 1 84 ? 0.533 -2.519 40.554 1.00 58.94 84 SER A C 1
ATOM 693 O O . SER A 1 84 ? 1.304 -1.981 41.346 1.00 58.94 84 SER A O 1
ATOM 695 N N . ASN A 1 85 ? -0.779 -2.606 40.790 1.00 51.72 85 ASN A N 1
ATOM 696 C CA . ASN A 1 85 ? -1.388 -2.147 42.041 1.00 51.72 85 ASN A CA 1
ATOM 697 C C . ASN A 1 85 ? -1.093 -3.112 43.204 1.00 51.72 85 ASN A C 1
ATOM 699 O O . ASN A 1 85 ? -0.826 -2.670 44.320 1.00 51.72 85 ASN A O 1
ATOM 703 N N . ASN A 1 86 ? -1.090 -4.423 42.942 1.00 45.00 86 ASN A N 1
ATOM 704 C CA . ASN A 1 86 ? -0.800 -5.439 43.955 1.00 45.00 86 ASN A CA 1
ATOM 705 C C . ASN A 1 86 ? 0.696 -5.522 44.310 1.00 45.00 86 ASN A C 1
ATOM 707 O O . ASN A 1 86 ? 1.021 -5.862 45.444 1.00 45.00 86 ASN A O 1
ATOM 711 N N . SER A 1 87 ? 1.611 -5.146 43.405 1.00 43.06 87 SER A N 1
ATOM 712 C CA . SER A 1 87 ? 3.070 -5.210 43.619 1.00 43.06 87 SER A CA 1
ATOM 713 C C . SER A 1 87 ? 3.637 -4.241 44.673 1.00 43.06 87 SER A C 1
ATOM 715 O O . SER A 1 87 ? 4.850 -4.167 44.845 1.00 43.06 87 SER A O 1
ATOM 717 N N . ILE A 1 88 ? 2.784 -3.529 45.418 1.00 45.00 88 ILE A N 1
ATOM 718 C CA . ILE A 1 88 ? 3.163 -2.892 46.693 1.00 45.00 88 ILE A CA 1
ATOM 719 C C . ILE A 1 88 ? 3.395 -3.955 47.791 1.00 45.00 88 ILE A C 1
ATOM 721 O O . ILE A 1 88 ? 4.107 -3.690 48.759 1.00 45.00 88 ILE A O 1
ATOM 725 N N . ILE A 1 89 ? 2.862 -5.175 47.636 1.00 41.66 89 ILE A N 1
ATOM 726 C CA . ILE A 1 89 ? 3.086 -6.303 48.549 1.00 41.66 89 ILE A CA 1
ATOM 727 C C . ILE A 1 89 ? 3.746 -7.464 47.793 1.00 41.66 89 ILE A C 1
ATOM 729 O O . ILE A 1 89 ? 3.087 -8.170 47.039 1.00 41.66 89 ILE A O 1
ATOM 733 N N . LEU A 1 90 ? 5.034 -7.677 48.095 1.00 31.05 90 LEU A N 1
ATOM 734 C CA . LEU A 1 90 ? 5.889 -8.805 47.689 1.00 31.05 90 LEU A CA 1
ATOM 735 C C . LEU A 1 90 ? 6.099 -8.972 46.171 1.00 31.05 90 LEU A C 1
ATOM 737 O O . LEU A 1 90 ? 5.205 -9.337 45.414 1.00 31.05 90 LEU A O 1
ATOM 741 N N . GLY A 1 91 ? 7.340 -8.758 45.730 1.00 35.53 91 GLY A N 1
ATOM 742 C CA . GLY A 1 91 ? 7.745 -8.970 44.343 1.00 35.53 91 GLY A CA 1
ATOM 743 C C . GLY A 1 91 ? 8.382 -10.337 44.097 1.00 35.53 91 GLY A C 1
ATOM 744 O O . GLY A 1 91 ? 9.090 -10.868 44.950 1.00 35.53 91 GLY A O 1
ATOM 745 N N . THR A 1 92 ? 8.224 -10.829 42.871 1.00 27.66 92 THR A N 1
ATOM 746 C CA . THR A 1 92 ? 9.196 -11.687 42.180 1.00 27.66 92 THR A CA 1
ATOM 747 C C . THR A 1 92 ? 9.146 -11.364 40.692 1.00 27.66 92 THR A C 1
ATOM 749 O O . THR A 1 92 ? 8.072 -11.211 40.108 1.00 27.66 92 THR A O 1
ATOM 752 N N . GLU A 1 93 ? 10.311 -11.232 40.065 1.00 37.16 93 GLU A N 1
ATOM 753 C CA . GLU A 1 93 ? 10.401 -11.048 38.618 1.00 37.16 93 GLU A CA 1
ATOM 754 C C . GLU A 1 93 ? 10.059 -12.362 37.903 1.00 37.16 93 GLU A C 1
ATOM 756 O O . GLU A 1 93 ? 10.465 -13.441 38.336 1.00 37.16 93 GLU A O 1
ATOM 761 N N . SER A 1 94 ? 9.345 -12.287 36.777 1.00 30.88 94 SER A N 1
ATOM 762 C CA . SER A 1 94 ? 9.219 -13.417 35.851 1.00 30.88 94 SER A CA 1
ATOM 763 C C . SER A 1 94 ? 9.512 -12.967 34.421 1.00 30.88 94 SER A C 1
ATOM 765 O O . SER A 1 94 ? 9.013 -11.948 33.940 1.00 30.88 94 SER A O 1
ATOM 767 N N . ILE A 1 95 ? 10.398 -13.711 33.759 1.00 37.41 95 ILE A N 1
ATOM 768 C CA . ILE A 1 95 ? 10.972 -13.350 32.462 1.00 37.41 95 ILE A CA 1
ATOM 769 C C . ILE A 1 95 ? 10.036 -13.831 31.349 1.00 37.41 95 ILE A C 1
ATOM 771 O O . ILE A 1 95 ? 9.812 -15.029 31.188 1.00 37.41 95 ILE A O 1
ATOM 775 N N . ALA A 1 96 ? 9.508 -12.899 30.553 1.00 31.22 96 ALA A N 1
ATOM 776 C CA . ALA A 1 96 ? 8.716 -13.209 29.365 1.00 31.22 96 ALA A CA 1
ATOM 777 C C . ALA A 1 96 ? 9.615 -13.282 28.117 1.00 31.22 96 ALA A C 1
ATOM 779 O O . ALA A 1 96 ? 10.299 -12.314 27.781 1.00 31.22 96 ALA A O 1
ATOM 780 N N . ASN A 1 97 ? 9.608 -14.429 27.432 1.00 28.70 97 ASN A N 1
ATOM 781 C CA . ASN A 1 97 ? 10.518 -14.718 26.319 1.00 28.70 97 ASN A CA 1
ATOM 782 C C . ASN A 1 97 ? 10.274 -13.862 25.060 1.00 28.70 97 ASN A C 1
ATOM 784 O O . ASN A 1 97 ? 9.156 -13.448 24.753 1.00 28.70 97 ASN A O 1
ATOM 788 N N . ASN A 1 98 ? 11.347 -13.629 24.298 1.00 38.06 98 ASN A N 1
ATOM 789 C CA . ASN A 1 98 ? 11.341 -12.797 23.094 1.00 38.06 98 ASN A CA 1
ATOM 790 C C . ASN A 1 98 ? 10.974 -13.588 21.827 1.00 38.06 98 ASN A C 1
ATOM 792 O O . ASN A 1 98 ? 11.871 -14.078 21.148 1.00 38.06 98 ASN A O 1
ATOM 796 N N . GLN A 1 99 ? 9.689 -13.636 21.465 1.00 37.78 99 GLN A N 1
ATOM 797 C CA . GLN A 1 99 ? 9.200 -13.794 20.081 1.00 37.78 99 GLN A CA 1
ATOM 798 C C . GLN A 1 99 ? 7.671 -13.637 20.063 1.00 37.78 99 GLN A C 1
ATOM 800 O O . GLN A 1 99 ? 7.001 -14.428 20.708 1.00 37.78 99 GLN A O 1
ATOM 805 N N . GLU A 1 100 ? 7.141 -12.618 19.363 1.00 39.62 100 GLU A N 1
ATOM 806 C CA . GLU A 1 100 ? 5.761 -12.530 18.816 1.00 39.62 100 GLU A CA 1
ATOM 807 C C . GLU A 1 100 ? 5.439 -11.090 18.352 1.00 39.62 100 GLU A C 1
ATOM 809 O O . GLU A 1 100 ? 4.964 -10.238 19.111 1.00 39.62 100 GLU A O 1
ATOM 814 N N . THR A 1 101 ? 5.648 -10.796 17.068 1.00 37.28 101 THR A N 1
ATOM 815 C CA . THR A 1 101 ? 5.054 -9.607 16.433 1.00 37.28 101 THR A CA 1
ATOM 816 C C . THR A 1 101 ? 3.578 -9.867 16.136 1.00 37.28 101 THR A C 1
ATOM 818 O O . THR A 1 101 ? 3.269 -10.769 15.364 1.00 37.28 101 THR A O 1
ATOM 821 N N . GLY A 1 102 ? 2.674 -9.069 16.716 1.00 50.06 102 GLY A N 1
ATOM 822 C CA . GLY A 1 102 ? 1.217 -9.192 16.528 1.00 50.06 102 GLY A CA 1
ATOM 823 C C . GLY A 1 102 ? 0.440 -9.698 17.752 1.00 50.06 102 GLY A C 1
ATOM 824 O O . GLY A 1 102 ? -0.788 -9.654 17.751 1.00 50.06 102 GLY A O 1
ATOM 825 N N . ASN A 1 103 ? 1.118 -10.118 18.826 1.00 67.31 103 ASN A N 1
ATOM 826 C CA . ASN A 1 103 ? 0.466 -10.404 20.109 1.00 67.31 103 ASN A CA 1
ATOM 827 C C . ASN A 1 103 ? 0.206 -9.105 20.908 1.00 67.31 103 ASN A C 1
ATOM 829 O O . ASN A 1 103 ? 0.913 -8.104 20.760 1.00 67.31 103 ASN A O 1
ATOM 833 N N . ALA A 1 104 ? -0.786 -9.124 21.801 1.00 67.75 104 ALA A N 1
ATOM 834 C CA . ALA A 1 104 ? -1.187 -7.997 22.643 1.00 67.75 104 ALA A CA 1
ATOM 835 C C . ALA A 1 104 ? -0.028 -7.418 23.485 1.00 67.75 104 ALA A C 1
ATOM 837 O O . ALA A 1 104 ? 0.080 -6.199 23.645 1.00 67.75 104 ALA A O 1
ATOM 838 N N . ASN A 1 105 ? 0.910 -8.264 23.927 1.00 74.62 105 ASN A N 1
ATOM 839 C CA . ASN A 1 105 ? 2.140 -7.842 24.604 1.00 74.62 105 ASN A CA 1
ATOM 840 C C . ASN A 1 105 ? 2.982 -6.831 23.803 1.00 74.62 105 ASN A C 1
ATOM 842 O O . ASN A 1 105 ? 3.484 -5.872 24.393 1.00 74.62 105 ASN A O 1
ATOM 846 N N . TYR A 1 106 ? 3.103 -6.987 22.478 1.00 78.62 106 TYR A N 1
ATOM 847 C CA . TYR A 1 106 ? 3.831 -6.036 21.626 1.00 78.62 106 TYR A CA 1
ATOM 848 C C . TYR A 1 106 ? 3.177 -4.650 21.659 1.00 78.62 106 TYR A C 1
ATOM 850 O O . TYR A 1 106 ? 3.850 -3.636 21.854 1.00 78.62 106 TYR A O 1
ATOM 858 N N . TRP A 1 107 ? 1.855 -4.604 21.506 1.00 81.38 107 TRP A N 1
ATOM 859 C CA . TRP A 1 107 ? 1.094 -3.359 21.465 1.00 81.38 107 TRP A CA 1
ATOM 860 C C . TRP A 1 107 ? 1.121 -2.620 22.806 1.00 81.38 107 TRP A C 1
ATOM 862 O O . TRP A 1 107 ? 1.351 -1.413 22.828 1.00 81.38 107 TRP A O 1
ATOM 872 N N . LEU A 1 108 ? 0.966 -3.330 23.925 1.00 81.44 108 LEU A N 1
ATOM 873 C CA . LEU A 1 108 ? 1.008 -2.716 25.256 1.00 81.44 108 LEU A CA 1
ATOM 874 C C . LEU A 1 108 ? 2.416 -2.215 25.622 1.00 81.44 108 LEU A C 1
ATOM 876 O O . LEU A 1 108 ? 2.536 -1.136 26.197 1.00 81.44 108 LEU A O 1
ATOM 880 N N . LYS A 1 109 ? 3.479 -2.935 25.226 1.00 80.12 109 LYS A N 1
ATOM 881 C CA . LYS A 1 109 ? 4.876 -2.516 25.447 1.00 80.12 109 LYS A CA 1
ATOM 882 C C . LYS A 1 109 ? 5.251 -1.251 24.664 1.00 80.12 109 LYS A C 1
ATOM 884 O O . LYS A 1 109 ? 5.959 -0.402 25.194 1.00 80.12 109 LYS A O 1
ATOM 889 N N . ASN A 1 110 ? 4.793 -1.121 23.416 1.00 77.69 110 ASN A N 1
ATOM 890 C CA . ASN A 1 110 ? 5.187 -0.014 22.531 1.00 77.69 110 ASN A CA 1
ATOM 891 C C . ASN A 1 110 ? 4.219 1.184 22.555 1.00 77.69 110 ASN A C 1
ATOM 893 O O . ASN A 1 110 ? 4.604 2.294 22.186 1.00 77.69 110 ASN A O 1
ATOM 897 N N . TYR A 1 111 ? 2.970 0.992 22.988 1.00 84.12 111 TYR A N 1
ATOM 898 C CA . TYR A 1 111 ? 1.930 2.025 22.962 1.00 84.12 111 TYR A CA 1
ATOM 899 C C . TYR A 1 111 ? 1.189 2.115 24.310 1.00 84.12 111 TYR A C 1
ATOM 901 O O . TYR A 1 111 ? -0.015 1.855 24.369 1.00 84.12 111 TYR A O 1
ATOM 909 N N . PRO A 1 112 ? 1.851 2.548 25.405 1.00 81.94 112 PRO A N 1
ATOM 910 C CA . PRO A 1 112 ? 1.273 2.557 26.759 1.00 81.94 112 PRO A CA 1
ATOM 911 C C . PRO A 1 112 ? -0.002 3.408 26.893 1.00 81.94 112 PRO A C 1
ATOM 913 O O . PRO A 1 112 ? -0.838 3.163 27.759 1.00 81.94 112 PRO A O 1
ATOM 916 N N . LYS A 1 113 ? -0.227 4.371 25.988 1.00 84.75 113 LYS A N 1
ATOM 917 C CA . LYS A 1 113 ? -1.484 5.135 25.938 1.00 84.75 113 LYS A CA 1
ATOM 918 C C . LYS A 1 113 ? -2.694 4.279 25.520 1.00 84.75 113 LYS A C 1
ATOM 920 O O . LYS A 1 113 ? -3.814 4.654 25.844 1.00 84.75 113 LYS A O 1
ATOM 925 N N . ILE A 1 114 ? -2.504 3.129 24.860 1.00 84.38 114 ILE A N 1
ATOM 926 C CA . ILE A 1 114 ? -3.573 2.134 24.648 1.00 84.38 114 ILE A CA 1
ATOM 927 C C . ILE A 1 114 ? -3.986 1.527 25.993 1.00 84.38 114 ILE A C 1
ATOM 929 O O . ILE A 1 114 ? -5.175 1.512 26.292 1.00 84.38 114 ILE A O 1
ATOM 933 N N . GLN A 1 115 ? -3.023 1.119 26.831 1.00 81.50 115 GLN A N 1
ATOM 934 C CA . GLN A 1 115 ? -3.299 0.624 28.184 1.00 81.50 115 GLN A CA 1
ATOM 935 C C . GLN A 1 115 ? -4.041 1.682 29.013 1.00 81.50 115 GLN A C 1
ATOM 937 O O . GLN A 1 115 ? -5.104 1.396 29.549 1.00 81.50 115 GLN A O 1
ATOM 942 N N . GLN A 1 116 ? -3.549 2.928 29.029 1.00 81.94 116 GLN A N 1
ATOM 943 C CA . GLN A 1 116 ? -4.195 4.045 29.736 1.00 81.94 116 GLN A CA 1
ATOM 944 C C . GLN A 1 116 ? -5.659 4.262 29.312 1.00 81.94 116 GLN A C 1
ATOM 946 O O . GLN A 1 116 ? -6.489 4.617 30.143 1.00 81.94 116 GLN A O 1
ATOM 951 N N . LEU A 1 117 ? -5.981 4.076 28.028 1.00 84.12 117 LEU A N 1
ATOM 952 C CA . LEU A 1 117 ? -7.338 4.240 27.509 1.00 84.12 117 LEU A CA 1
ATOM 953 C C . LEU A 1 117 ? -8.238 3.039 27.830 1.00 84.12 117 LEU A C 1
ATOM 955 O O . LEU A 1 117 ? -9.380 3.243 28.236 1.00 84.12 117 LEU A O 1
ATOM 959 N N . LEU A 1 118 ? -7.749 1.807 27.669 1.00 80.94 118 LEU A N 1
ATOM 960 C CA . LEU A 1 118 ? -8.522 0.599 27.983 1.00 80.94 118 LEU A CA 1
ATOM 961 C C . LEU A 1 118 ? -8.827 0.520 29.488 1.00 80.94 118 LEU A C 1
ATOM 963 O O . LEU A 1 118 ? -9.981 0.339 29.862 1.00 80.94 118 LEU A O 1
ATOM 967 N N . CYS A 1 119 ? -7.832 0.807 30.334 1.00 75.44 119 CYS A N 1
ATOM 968 C CA . CYS A 1 119 ? -7.975 0.912 31.790 1.00 75.44 119 CYS A CA 1
ATOM 969 C C . CYS A 1 119 ? -8.685 2.195 32.274 1.00 75.44 119 CYS A C 1
ATOM 971 O O . CYS A 1 119 ? -8.831 2.371 33.483 1.00 75.44 119 CYS A O 1
ATOM 973 N N . SER A 1 120 ? -9.095 3.120 31.391 1.00 66.00 120 SER A N 1
ATOM 974 C CA . SER A 1 120 ? -9.844 4.304 31.836 1.00 66.00 120 SER A CA 1
ATOM 975 C C . SER A 1 120 ? -11.311 3.953 32.094 1.00 66.00 120 SER A C 1
ATOM 977 O O . SER A 1 120 ? -11.986 3.431 31.208 1.00 66.00 120 SER A O 1
ATOM 979 N N . GLU A 1 121 ? -11.762 4.263 33.314 1.00 60.91 121 GLU A N 1
ATOM 980 C CA . GLU A 1 121 ? -13.089 3.961 33.875 1.00 60.91 121 GLU A CA 1
ATOM 981 C C . GLU A 1 121 ? -13.366 2.457 34.115 1.00 60.91 121 GLU A C 1
ATOM 983 O O . GLU A 1 121 ? -14.237 1.845 33.511 1.00 60.91 121 GLU A O 1
ATOM 988 N N . MET A 1 122 ? -12.665 1.887 35.105 1.00 49.41 122 MET A N 1
ATOM 989 C CA . MET A 1 122 ? -13.387 1.269 36.232 1.00 49.41 122 MET A CA 1
ATOM 990 C C . MET A 1 122 ? -13.808 2.386 37.208 1.00 49.41 122 MET A C 1
ATOM 992 O O . MET A 1 122 ? -13.168 3.438 37.235 1.00 49.41 122 MET A O 1
ATOM 996 N N . ILE A 1 123 ? -14.804 2.130 38.065 1.00 41.31 123 ILE A N 1
ATOM 997 C CA . ILE A 1 123 ? -15.372 3.082 39.045 1.00 41.31 123 ILE A CA 1
ATOM 998 C C . ILE A 1 123 ? -16.249 4.178 38.405 1.00 41.31 123 ILE A C 1
ATOM 1000 O O . ILE A 1 123 ? -15.948 5.369 38.453 1.00 41.31 123 ILE A O 1
ATOM 1004 N N . LEU A 1 124 ? -17.420 3.763 37.931 1.00 32.81 124 LEU A N 1
ATOM 1005 C CA . LEU A 1 124 ? -18.665 4.243 38.540 1.00 32.81 124 LEU A CA 1
ATOM 1006 C C . LEU A 1 124 ? -19.432 3.019 39.077 1.00 32.81 124 LEU A C 1
ATOM 1008 O O . LEU A 1 124 ? -19.034 1.889 38.808 1.00 32.81 124 LEU A O 1
ATOM 1012 N N . ASP A 1 125 ? -20.445 3.269 39.904 1.00 31.81 125 ASP A N 1
ATOM 1013 C CA . ASP A 1 125 ? -21.330 2.295 40.558 1.00 31.81 125 ASP A CA 1
ATOM 1014 C C . ASP A 1 125 ? -20.651 1.215 41.426 1.00 31.81 125 ASP A C 1
ATOM 1016 O O . ASP A 1 125 ? -20.312 0.114 41.003 1.00 31.81 125 ASP A O 1
ATOM 1020 N N . LYS A 1 126 ? -20.564 1.503 42.734 1.00 35.38 126 LYS A N 1
ATOM 1021 C CA . LYS A 1 126 ? -20.291 0.492 43.776 1.00 35.38 126 LYS A CA 1
ATOM 1022 C C . LYS A 1 126 ? -21.485 -0.440 44.057 1.00 35.38 126 LYS A C 1
ATOM 1024 O O . LYS A 1 126 ? -21.349 -1.347 44.874 1.00 35.38 126 LYS A O 1
ATOM 1029 N N . GLU A 1 127 ? -22.634 -0.217 43.417 1.00 38.75 127 GLU A N 1
ATOM 1030 C CA . GLU A 1 127 ? -23.919 -0.848 43.754 1.00 38.75 127 GLU A CA 1
ATOM 1031 C C . GLU A 1 127 ? -24.626 -1.492 42.547 1.00 38.75 127 GLU A C 1
ATOM 1033 O O . GLU A 1 127 ? -25.841 -1.384 42.376 1.00 38.75 127 GLU A O 1
ATOM 1038 N N . GLN A 1 128 ? -23.881 -2.239 41.726 1.00 35.44 128 GLN A N 1
ATOM 1039 C CA . GLN A 1 128 ? -24.468 -3.348 40.968 1.00 35.44 128 GLN A CA 1
ATOM 1040 C C . GLN A 1 128 ? -23.450 -4.454 40.667 1.00 35.44 128 GLN A C 1
ATOM 1042 O O . GLN A 1 128 ? -22.309 -4.198 40.294 1.00 35.44 128 GLN A O 1
ATOM 1047 N N . LYS A 1 129 ? -23.877 -5.711 40.843 1.00 44.28 129 LYS A N 1
ATOM 1048 C CA . LYS A 1 129 ? -23.126 -6.895 40.410 1.00 44.28 129 LYS A CA 1
ATOM 1049 C C . LYS A 1 129 ? -23.523 -7.230 38.972 1.00 44.28 129 LYS A C 1
ATOM 1051 O O . LYS A 1 129 ? -24.672 -7.592 38.740 1.00 44.28 129 LYS A O 1
ATOM 1056 N N . SER A 1 130 ? -22.571 -7.165 38.047 1.00 37.09 130 SER A N 1
ATOM 1057 C CA . SER A 1 130 ? -22.666 -7.751 36.705 1.00 37.09 130 SER A CA 1
ATOM 1058 C C . SER A 1 130 ? -21.315 -8.402 36.396 1.00 37.09 130 SER A C 1
ATOM 1060 O O . SER A 1 130 ? -20.282 -7.739 36.471 1.00 37.09 130 SER A O 1
ATOM 1062 N N . ASP A 1 131 ? -21.288 -9.709 36.113 1.00 42.53 131 ASP A N 1
ATOM 1063 C CA . ASP A 1 131 ? -20.062 -10.538 36.085 1.00 42.53 131 ASP A CA 1
ATOM 1064 C C . ASP A 1 131 ? -19.169 -10.337 34.832 1.00 42.53 131 ASP A C 1
ATOM 1066 O O . ASP A 1 131 ? -18.443 -11.233 34.396 1.00 42.53 131 ASP A O 1
ATOM 1070 N N . LYS A 1 132 ? -19.202 -9.148 34.223 1.00 51.72 132 LYS A N 1
ATOM 1071 C CA . LYS A 1 132 ? -18.480 -8.802 32.988 1.00 51.72 132 LYS A CA 1
ATOM 1072 C C . LYS A 1 132 ? -17.151 -8.112 33.315 1.00 51.72 132 LYS A C 1
ATOM 1074 O O . LYS A 1 132 ? -17.073 -6.887 33.351 1.00 51.72 132 LYS A O 1
ATOM 1079 N N . LYS A 1 133 ? -16.086 -8.896 33.543 1.00 59.69 133 LYS A N 1
ATOM 1080 C CA . LYS A 1 133 ? -14.756 -8.369 33.929 1.00 59.69 133 LYS A CA 1
ATOM 1081 C C . LYS A 1 133 ? -14.103 -7.475 32.853 1.00 59.69 133 LYS A C 1
ATOM 1083 O O . LYS A 1 133 ? -13.323 -6.595 33.210 1.00 59.69 133 LYS A O 1
ATOM 1088 N N . TYR A 1 134 ? -14.401 -7.680 31.567 1.00 65.81 134 TYR A N 1
ATOM 1089 C CA . TYR A 1 134 ? -13.855 -6.870 30.468 1.00 65.81 134 TYR A CA 1
ATOM 1090 C C . TYR A 1 134 ? -14.938 -6.535 29.429 1.00 65.81 134 TYR A C 1
ATOM 1092 O O . TYR A 1 134 ? -15.863 -7.314 29.188 1.00 65.81 134 TYR A O 1
ATOM 1100 N N . ILE A 1 135 ? -14.815 -5.370 28.797 1.00 67.94 135 ILE A N 1
ATOM 1101 C CA . ILE A 1 135 ? -15.854 -4.727 27.984 1.00 67.94 135 ILE A CA 1
ATOM 1102 C C . ILE A 1 135 ? -15.950 -5.349 26.578 1.00 67.94 135 ILE A C 1
ATOM 1104 O O . ILE A 1 135 ? -17.021 -5.334 25.968 1.00 67.94 135 ILE A O 1
ATOM 1108 N N . PHE A 1 136 ? -14.868 -5.930 26.049 1.00 72.56 136 PHE A N 1
ATOM 1109 C CA . PHE A 1 136 ? -14.839 -6.567 24.722 1.00 72.56 136 PHE A CA 1
ATOM 1110 C C . PHE A 1 136 ? -14.972 -8.108 24.737 1.00 72.56 136 PHE A C 1
ATOM 1112 O O . PHE A 1 136 ? -14.831 -8.722 23.677 1.00 72.56 136 PHE A O 1
ATOM 1119 N N . GLU A 1 137 ? -15.222 -8.751 25.887 1.00 59.69 137 GLU A N 1
ATOM 1120 C CA . GLU A 1 137 ? -14.972 -10.199 26.062 1.00 59.69 137 GLU A CA 1
ATOM 1121 C C . GLU A 1 137 ? -15.896 -11.129 25.240 1.00 59.69 137 GLU A C 1
ATOM 1123 O O . GLU A 1 137 ? -15.411 -12.122 24.703 1.00 59.69 137 GLU A O 1
ATOM 1128 N N . ASN A 1 138 ? -17.186 -10.801 25.055 1.00 55.47 138 ASN A N 1
ATOM 1129 C CA . ASN A 1 138 ? -18.166 -11.671 24.369 1.00 55.47 138 ASN A CA 1
ATOM 1130 C C . ASN A 1 138 ? -18.839 -11.015 23.146 1.00 55.47 138 ASN A C 1
ATOM 1132 O O . ASN A 1 138 ? -20.024 -10.692 23.132 1.00 55.47 138 ASN A O 1
ATOM 1136 N N . SER A 1 139 ? -18.058 -10.898 22.069 1.00 55.25 139 SER A N 1
ATOM 1137 C CA . SER A 1 139 ? -18.435 -10.374 20.746 1.00 55.25 139 SER A CA 1
ATOM 1138 C C . SER A 1 139 ? -18.720 -8.862 20.686 1.00 55.25 139 SER A C 1
ATOM 1140 O O . SER A 1 139 ? -19.677 -8.333 21.240 1.00 55.25 139 SER A O 1
ATOM 1142 N N . SER A 1 140 ? -17.878 -8.150 19.930 1.00 62.62 140 SER A N 1
ATOM 1143 C CA . SER A 1 140 ? -18.174 -6.797 19.426 1.00 62.62 140 SER A CA 1
ATOM 1144 C C . SER A 1 140 ? -17.275 -6.365 18.268 1.00 62.62 140 SER A C 1
ATOM 1146 O O . SER A 1 140 ? -17.718 -5.552 17.469 1.00 62.62 140 SER A O 1
ATOM 1148 N N . ILE A 1 141 ? -16.058 -6.915 18.095 1.00 69.94 141 ILE A N 1
ATOM 1149 C CA . ILE A 1 141 ? -15.124 -6.439 17.048 1.00 69.94 141 ILE A CA 1
ATOM 1150 C C . ILE A 1 141 ? -15.746 -6.459 15.645 1.00 69.94 141 ILE A C 1
ATOM 1152 O O . ILE A 1 141 ? -15.617 -5.472 14.930 1.00 69.94 141 ILE A O 1
ATOM 1156 N N . LYS A 1 142 ? -16.467 -7.521 15.255 1.00 72.25 142 LYS A N 1
ATOM 1157 C CA . LYS A 1 142 ? -17.121 -7.577 13.936 1.00 72.25 142 LYS A CA 1
ATOM 1158 C C . LYS A 1 142 ? -18.142 -6.439 13.758 1.00 72.25 142 LYS A C 1
ATOM 1160 O O . LYS A 1 142 ? -18.020 -5.667 12.813 1.00 72.25 142 LYS A O 1
ATOM 1165 N N . LYS A 1 143 ? -19.043 -6.259 14.732 1.00 76.12 143 LYS A N 1
ATOM 1166 C CA . LYS A 1 143 ? -20.013 -5.150 14.773 1.00 76.12 143 LYS A CA 1
ATOM 1167 C C . LYS A 1 143 ? -19.309 -3.773 14.771 1.00 76.12 143 LYS A C 1
ATOM 1169 O O . LYS A 1 143 ? -19.713 -2.861 14.060 1.00 76.12 143 LYS A O 1
ATOM 1174 N N . LEU A 1 144 ? -18.193 -3.622 15.490 1.00 77.00 144 LEU A N 1
ATOM 1175 C CA . LEU A 1 144 ? -17.366 -2.402 15.524 1.00 77.00 144 LEU A CA 1
ATOM 1176 C C . LEU A 1 144 ? -16.653 -2.111 14.184 1.00 77.00 144 LEU A C 1
ATOM 1178 O O . LEU A 1 144 ? -16.490 -0.949 13.797 1.00 77.00 144 LEU A O 1
ATOM 1182 N N . LEU A 1 145 ? -16.247 -3.149 13.449 1.00 75.38 145 LEU A N 1
ATOM 1183 C CA . LEU A 1 145 ? -15.719 -3.043 12.085 1.00 75.38 145 LEU A CA 1
ATOM 1184 C C . LEU A 1 145 ? -16.822 -2.694 11.073 1.00 75.38 145 LEU A C 1
ATOM 1186 O O . LEU A 1 145 ? -16.556 -1.929 10.151 1.00 75.38 145 LEU A O 1
ATOM 1190 N N . GLU A 1 146 ? -18.046 -3.190 11.267 1.00 73.06 146 GLU A N 1
ATOM 1191 C CA . GLU A 1 146 ? -19.220 -2.882 10.437 1.00 73.06 146 GLU A CA 1
ATOM 1192 C C . GLU A 1 146 ? -19.686 -1.421 10.605 1.00 73.06 146 GLU A C 1
ATOM 1194 O O . GLU A 1 146 ? -20.001 -0.767 9.612 1.00 73.06 146 GLU A O 1
ATOM 1199 N N . VAL A 1 147 ? -19.654 -0.859 11.824 1.00 71.62 147 VAL A N 1
ATOM 1200 C CA . VAL A 1 147 ? -20.007 0.563 12.070 1.00 71.62 147 VAL A CA 1
ATOM 1201 C C . VAL A 1 147 ? -18.859 1.535 11.811 1.00 71.62 147 VAL A C 1
ATOM 1203 O O . VAL A 1 147 ? -19.057 2.752 11.812 1.00 71.62 147 VAL A O 1
ATOM 1206 N N . SER A 1 148 ? -17.641 1.029 11.602 1.00 69.69 148 SER A N 1
ATOM 1207 C CA . SER A 1 148 ? -16.528 1.865 11.161 1.00 69.69 148 SER A CA 1
ATOM 1208 C C . SER A 1 148 ? -16.856 2.466 9.797 1.00 69.69 148 SER A C 1
ATOM 1210 O O . SER A 1 148 ? -17.232 1.719 8.895 1.00 69.69 148 SER A O 1
ATOM 1212 N N . PRO A 1 149 ? -16.614 3.772 9.567 1.00 59.88 149 PRO A N 1
ATOM 1213 C CA . PRO A 1 149 ? -16.544 4.281 8.214 1.00 59.88 149 PRO A CA 1
ATOM 1214 C C . PRO A 1 149 ? -15.455 3.473 7.522 1.00 59.88 149 PRO A C 1
ATOM 1216 O O . PRO A 1 149 ? -14.288 3.517 7.935 1.00 59.88 149 PRO A O 1
ATOM 1219 N N . GLN A 1 150 ? -15.835 2.698 6.508 1.00 55.38 150 GLN A N 1
ATOM 1220 C CA . GLN A 1 150 ? -14.847 2.149 5.601 1.00 55.38 150 GLN A CA 1
ATOM 1221 C C . GLN A 1 150 ? -14.048 3.345 5.084 1.00 55.38 150 GLN A C 1
ATOM 1223 O O . GLN A 1 150 ? -14.632 4.361 4.703 1.00 55.38 150 GLN A O 1
ATOM 1228 N N . GLN A 1 151 ? -12.718 3.252 5.101 1.00 53.88 151 GLN A N 1
ATOM 1229 C CA . GLN A 1 151 ? -11.914 4.176 4.315 1.00 53.88 151 GLN A CA 1
ATOM 1230 C C . GLN A 1 151 ? -12.249 3.870 2.859 1.00 53.88 151 GLN A C 1
ATOM 1232 O O . GLN A 1 151 ? -11.695 2.938 2.277 1.00 53.88 151 GLN A O 1
ATOM 1237 N N . SER A 1 152 ? -13.229 4.599 2.322 1.00 58.62 152 SER A N 1
ATOM 1238 C CA . SER A 1 152 ? -13.582 4.560 0.916 1.00 58.62 152 SER A CA 1
ATOM 1239 C C . SER A 1 152 ? -12.318 4.921 0.161 1.00 58.62 152 SER A C 1
ATOM 1241 O O . SER A 1 152 ? -11.803 6.035 0.262 1.00 58.62 152 SER A O 1
ATOM 1243 N N . LEU A 1 153 ? -11.767 3.919 -0.519 1.00 70.62 153 LEU A N 1
ATOM 1244 C CA . LEU A 1 153 ? -10.589 4.087 -1.342 1.00 70.62 153 LEU A CA 1
ATOM 1245 C C . LEU A 1 153 ? -10.899 5.236 -2.322 1.00 70.62 153 LEU A C 1
ATOM 1247 O O . LEU A 1 153 ? -11.888 5.112 -3.049 1.00 70.62 153 LEU A O 1
ATOM 1251 N N . PRO A 1 154 ? -10.149 6.362 -2.305 1.00 79.19 154 PRO A N 1
ATOM 1252 C CA . PRO A 1 154 ? -10.506 7.531 -3.101 1.00 79.19 154 PRO A CA 1
ATOM 1253 C C . PRO A 1 154 ? -10.691 7.147 -4.567 1.00 79.19 154 PRO A C 1
ATOM 1255 O O . PRO A 1 154 ? -9.925 6.327 -5.069 1.00 79.19 154 PRO A O 1
ATOM 1258 N N . SER A 1 155 ? -11.696 7.722 -5.233 1.00 78.00 155 SER A N 1
ATOM 1259 C CA . SER A 1 155 ? -12.192 7.273 -6.548 1.00 78.00 155 SER A CA 1
ATOM 1260 C C . SER A 1 155 ? -11.083 6.997 -7.567 1.00 78.00 155 SER A C 1
ATOM 1262 O O . SER A 1 155 ? -11.105 5.961 -8.229 1.00 78.00 155 SER A O 1
ATOM 1264 N N . LYS A 1 156 ? -10.063 7.862 -7.594 1.00 87.12 156 LYS A N 1
ATOM 1265 C CA . LYS A 1 156 ? -8.836 7.740 -8.396 1.00 87.12 156 LYS A CA 1
ATOM 1266 C C . LYS A 1 156 ? -8.087 6.401 -8.297 1.00 87.12 156 LYS A C 1
ATOM 1268 O O . LYS A 1 156 ? -7.397 6.031 -9.232 1.00 87.12 156 LYS A O 1
ATOM 1273 N N . TYR A 1 157 ? -8.237 5.639 -7.214 1.00 86.50 157 TYR A N 1
ATOM 1274 C CA . TYR A 1 157 ? -7.591 4.331 -7.032 1.00 86.50 157 TYR A CA 1
ATOM 1275 C C . TYR A 1 157 ? -8.521 3.127 -7.248 1.00 86.50 157 TYR A C 1
ATOM 1277 O O . TYR A 1 157 ? -8.054 1.991 -7.155 1.00 86.50 157 TYR A O 1
ATOM 1285 N N . LEU A 1 158 ? -9.824 3.324 -7.491 1.00 84.44 158 LEU A N 1
ATOM 1286 C CA . LEU A 1 158 ? -10.777 2.208 -7.615 1.00 84.44 158 LEU A CA 1
ATOM 1287 C C . LEU A 1 158 ? -10.424 1.294 -8.795 1.00 84.44 158 LEU A C 1
ATOM 1289 O O . LEU A 1 158 ? -10.335 0.080 -8.617 1.00 84.44 158 LEU A O 1
ATOM 1293 N N . LYS A 1 159 ? -10.104 1.894 -9.946 1.00 89.25 159 LYS A N 1
ATOM 1294 C CA . LYS A 1 159 ? -9.698 1.199 -11.174 1.00 89.25 159 LYS A CA 1
ATOM 1295 C C . LYS A 1 159 ? -8.355 0.470 -11.022 1.00 89.25 159 LYS A C 1
ATOM 1297 O O . LYS A 1 159 ? -8.241 -0.686 -11.417 1.00 89.25 159 LYS A O 1
ATOM 1302 N N . LEU A 1 160 ? -7.383 1.076 -10.327 1.00 92.25 160 LEU A N 1
ATOM 1303 C CA . LEU A 1 160 ? -6.125 0.411 -9.951 1.00 92.25 160 LEU A CA 1
ATOM 1304 C C . LEU A 1 160 ? -6.383 -0.817 -9.062 1.00 92.25 160 LEU A C 1
ATOM 1306 O O . LEU A 1 160 ? -5.881 -1.906 -9.338 1.00 92.25 160 LEU A O 1
ATOM 1310 N N . ARG A 1 161 ? -7.209 -0.666 -8.019 1.00 90.44 161 ARG A N 1
ATOM 1311 C CA . ARG A 1 161 ? -7.642 -1.775 -7.152 1.00 90.44 161 ARG A CA 1
ATOM 1312 C C . ARG A 1 161 ? -8.337 -2.879 -7.953 1.00 90.44 161 ARG A C 1
ATOM 1314 O O . ARG A 1 161 ? -8.134 -4.045 -7.641 1.00 90.44 161 ARG A O 1
ATOM 1321 N N . GLU A 1 162 ? -9.160 -2.534 -8.937 1.00 86.69 162 GLU A N 1
ATOM 1322 C CA . GLU A 1 162 ? -9.895 -3.498 -9.762 1.00 86.69 162 GLU A CA 1
ATOM 1323 C C . GLU A 1 162 ? -8.977 -4.288 -10.698 1.00 86.69 162 GLU A C 1
ATOM 1325 O O . GLU A 1 162 ? -9.085 -5.513 -10.734 1.00 86.69 162 GLU A O 1
ATOM 1330 N N . PHE A 1 163 ? -8.012 -3.644 -11.364 1.00 93.12 163 PHE A N 1
ATOM 1331 C CA . PHE A 1 163 ? -7.000 -4.367 -12.142 1.00 93.12 163 PHE A CA 1
ATOM 1332 C C . PHE A 1 163 ? -6.137 -5.277 -11.255 1.00 93.12 163 PHE A C 1
ATOM 1334 O O . PHE A 1 163 ? -5.958 -6.451 -11.579 1.00 93.12 163 PHE A O 1
ATOM 1341 N N . LEU A 1 164 ? -5.680 -4.790 -10.097 1.00 89.75 164 LEU A N 1
ATOM 1342 C CA . LEU A 1 164 ? -4.915 -5.595 -9.136 1.00 89.75 164 LEU A CA 1
ATOM 1343 C C . LEU A 1 164 ? -5.723 -6.784 -8.588 1.00 89.75 164 LEU A C 1
ATOM 1345 O O . LEU A 1 164 ? -5.215 -7.902 -8.535 1.00 89.75 164 LEU A O 1
ATOM 1349 N N . ALA A 1 165 ? -6.997 -6.580 -8.239 1.00 82.50 165 ALA A N 1
ATOM 1350 C CA . ALA A 1 165 ? -7.888 -7.649 -7.783 1.00 82.50 165 ALA A CA 1
ATOM 1351 C C . ALA A 1 165 ? -8.172 -8.695 -8.873 1.00 82.50 165 ALA A C 1
ATOM 1353 O O . ALA A 1 165 ? -8.316 -9.875 -8.562 1.00 82.50 165 ALA A O 1
ATOM 1354 N N . ALA A 1 166 ? -8.212 -8.277 -10.140 1.00 85.19 166 ALA A N 1
ATOM 1355 C CA . ALA A 1 166 ? -8.350 -9.153 -11.300 1.00 85.19 166 ALA A CA 1
ATOM 1356 C C . ALA A 1 166 ? -7.019 -9.781 -11.771 1.00 85.19 166 ALA A C 1
ATOM 1358 O O . ALA A 1 166 ? -7.008 -10.439 -12.810 1.00 85.19 166 ALA A O 1
ATOM 1359 N N . LYS A 1 167 ? -5.901 -9.561 -11.056 1.00 91.31 167 LYS A N 1
ATOM 1360 C CA . LYS A 1 167 ? -4.534 -9.959 -11.458 1.00 91.31 167 LYS A CA 1
ATOM 1361 C C . LYS A 1 167 ? -4.131 -9.472 -12.866 1.00 91.31 167 LYS A C 1
ATOM 1363 O O . LYS A 1 167 ? -3.305 -10.078 -13.542 1.00 91.31 167 LYS A O 1
ATOM 1368 N N . LYS A 1 168 ? -4.699 -8.345 -13.301 1.00 93.25 168 LYS A N 1
ATOM 1369 C CA . LYS A 1 168 ? -4.406 -7.652 -14.564 1.00 93.25 168 LYS A CA 1
ATOM 1370 C C . LYS A 1 168 ? -3.173 -6.767 -14.396 1.00 93.25 168 LYS A C 1
ATOM 1372 O O . LYS A 1 168 ? -3.269 -5.547 -14.293 1.00 93.25 168 LYS A O 1
ATOM 1377 N N . TRP A 1 169 ? -2.010 -7.401 -14.266 1.00 94.62 169 TRP A N 1
ATOM 1378 C CA . TRP A 1 169 ? -0.772 -6.746 -13.833 1.00 94.62 169 TRP A CA 1
ATOM 1379 C C . TRP A 1 169 ? -0.276 -5.653 -14.790 1.00 94.62 169 TRP A C 1
ATOM 1381 O O . TRP A 1 169 ? 0.216 -4.626 -14.324 1.00 94.62 169 TRP A O 1
ATOM 1391 N N . LYS A 1 170 ? -0.455 -5.832 -16.107 1.00 92.88 170 LYS A N 1
ATOM 1392 C CA . LYS A 1 170 ? -0.054 -4.851 -17.133 1.00 92.88 170 LYS A CA 1
ATOM 1393 C C . LYS A 1 170 ? -0.959 -3.619 -17.110 1.00 92.88 170 LYS A C 1
ATOM 1395 O O . LYS A 1 170 ? -0.475 -2.489 -17.114 1.00 92.88 170 LYS A O 1
ATOM 1400 N N . GLU A 1 171 ? -2.271 -3.821 -16.996 1.00 93.19 171 GLU A N 1
ATOM 1401 C CA . GLU A 1 171 ? -3.228 -2.724 -16.829 1.00 93.19 171 GLU A CA 1
ATOM 1402 C C . GLU A 1 171 ? -3.088 -2.031 -15.464 1.00 93.19 171 GLU A C 1
ATOM 1404 O O . GLU A 1 171 ? -3.227 -0.815 -15.390 1.00 93.19 171 GLU A O 1
ATOM 1409 N N . ALA A 1 172 ? -2.759 -2.763 -14.394 1.00 94.81 172 ALA A N 1
ATOM 1410 C CA . ALA A 1 172 ? -2.510 -2.199 -13.067 1.00 94.81 172 ALA A CA 1
ATOM 1411 C C . ALA A 1 172 ? -1.245 -1.327 -13.011 1.00 94.81 172 ALA A C 1
ATOM 1413 O O . ALA A 1 172 ? -1.245 -0.288 -12.348 1.00 94.81 172 ALA A O 1
ATOM 1414 N N . ASP A 1 173 ? -0.169 -1.714 -13.697 1.00 93.00 173 ASP A N 1
ATOM 1415 C CA . ASP A 1 173 ? 1.046 -0.899 -13.796 1.00 93.00 173 ASP A CA 1
ATOM 1416 C C . ASP A 1 173 ? 0.798 0.386 -14.601 1.00 93.00 173 ASP A C 1
ATOM 1418 O O . ASP A 1 173 ? 1.086 1.487 -14.124 1.00 93.00 173 ASP A O 1
ATOM 1422 N N . TYR A 1 174 ? 0.137 0.271 -15.756 1.00 91.19 174 TYR A N 1
ATOM 1423 C CA . TYR A 1 174 ? -0.263 1.438 -16.541 1.00 91.19 174 TYR A CA 1
ATOM 1424 C C . TYR A 1 174 ? -1.240 2.356 -15.780 1.00 91.19 174 TYR A C 1
ATOM 1426 O O . TYR A 1 174 ? -1.094 3.578 -15.810 1.00 91.19 174 TYR A O 1
ATOM 1434 N N . GLU A 1 175 ? -2.186 1.799 -15.019 1.00 93.81 175 GLU A N 1
ATOM 1435 C CA . GLU A 1 175 ? -3.073 2.589 -14.158 1.00 93.81 175 GLU A CA 1
ATOM 1436 C C . GLU A 1 175 ? -2.316 3.256 -13.005 1.00 93.81 175 GLU A C 1
ATOM 1438 O O . GLU A 1 175 ? -2.608 4.398 -12.660 1.00 93.81 175 GLU A O 1
ATOM 1443 N N . THR A 1 176 ? -1.310 2.587 -12.433 1.00 93.38 176 THR A N 1
ATOM 1444 C CA . THR A 1 176 ? -0.430 3.183 -11.415 1.00 93.38 176 THR A CA 1
ATOM 1445 C C . THR A 1 176 ? 0.263 4.423 -11.971 1.00 93.38 176 THR A C 1
ATOM 1447 O O . THR A 1 176 ? 0.284 5.458 -11.305 1.00 93.38 176 THR A O 1
ATOM 1450 N N . TYR A 1 177 ? 0.753 4.357 -13.211 1.00 89.06 177 TYR A N 1
ATOM 1451 C CA . TYR A 1 177 ? 1.346 5.501 -13.896 1.00 89.06 177 TYR A CA 1
ATOM 1452 C C . TYR A 1 177 ? 0.354 6.663 -14.084 1.00 89.06 177 TYR A C 1
ATOM 1454 O O . TYR A 1 177 ? 0.654 7.795 -13.693 1.00 89.06 177 TYR A O 1
ATOM 1462 N N . LEU A 1 178 ? -0.852 6.392 -14.599 1.00 90.00 178 LEU A N 1
ATOM 1463 C CA . LEU A 1 178 ? -1.904 7.408 -14.762 1.00 90.00 178 LEU A CA 1
ATOM 1464 C C . LEU A 1 178 ? -2.297 8.056 -13.424 1.00 90.00 178 LEU A C 1
ATOM 1466 O O . LEU A 1 178 ? -2.419 9.277 -13.328 1.00 90.00 178 LEU A O 1
ATOM 1470 N N . VAL A 1 179 ? -2.430 7.256 -12.366 1.00 91.12 179 VAL A N 1
ATOM 1471 C CA . VAL A 1 179 ? -2.744 7.733 -11.013 1.00 91.12 179 VAL A CA 1
ATOM 1472 C C . VAL A 1 179 ? -1.613 8.588 -10.433 1.00 91.12 179 VAL A C 1
ATOM 1474 O O . VAL A 1 179 ? -1.889 9.574 -9.747 1.00 91.12 179 VAL A O 1
ATOM 1477 N N . MET A 1 180 ? -0.348 8.269 -10.717 1.00 89.62 180 MET A N 1
ATOM 1478 C CA . MET A 1 180 ? 0.782 9.103 -10.298 1.00 89.62 180 MET A CA 1
ATOM 1479 C C . MET A 1 180 ? 0.822 10.440 -11.056 1.00 89.62 180 MET A C 1
ATOM 1481 O O . MET A 1 180 ? 1.023 11.476 -10.420 1.00 89.62 180 MET A O 1
ATOM 1485 N N . LEU A 1 181 ? 0.535 10.456 -12.364 1.00 88.38 181 LEU A N 1
ATOM 1486 C CA . LEU A 1 181 ? 0.356 11.701 -13.129 1.00 88.38 181 LEU A CA 1
ATOM 1487 C C . LEU A 1 181 ? -0.787 12.560 -12.568 1.00 88.38 181 LEU A C 1
ATOM 1489 O O . LEU A 1 181 ? -0.614 13.768 -12.401 1.00 88.38 181 LEU A O 1
ATOM 1493 N N . GLN A 1 182 ? -1.925 11.952 -12.223 1.00 90.56 182 GLN A N 1
ATOM 1494 C CA . GLN A 1 182 ? -3.062 12.655 -11.623 1.00 90.56 182 GLN A CA 1
ATOM 1495 C C . GLN A 1 182 ? -2.726 13.252 -10.253 1.00 90.56 182 GLN A C 1
ATOM 1497 O O . GLN A 1 182 ? -3.041 14.410 -9.986 1.00 90.56 182 GLN A O 1
ATOM 1502 N N . VAL A 1 183 ? -2.054 12.497 -9.381 1.00 89.19 183 VAL A N 1
ATOM 1503 C CA . VAL A 1 183 ? -1.637 12.990 -8.058 1.00 89.19 183 VAL A CA 1
ATOM 1504 C C . VAL A 1 183 ? -0.621 14.136 -8.165 1.00 89.19 183 VAL A C 1
ATOM 1506 O O . VAL A 1 183 ? -0.635 15.030 -7.320 1.00 89.19 183 VAL A O 1
ATOM 1509 N N . ALA A 1 184 ? 0.215 14.148 -9.205 1.00 87.31 184 ALA A N 1
ATOM 1510 C CA . ALA A 1 184 ? 1.143 15.241 -9.490 1.00 87.31 184 ALA A CA 1
ATOM 1511 C C . ALA A 1 184 ? 0.502 16.451 -10.208 1.00 87.31 184 ALA A C 1
ATOM 1513 O O . ALA A 1 184 ? 1.149 17.490 -10.322 1.00 87.31 184 ALA A O 1
ATOM 1514 N N . GLY A 1 185 ? -0.737 16.345 -10.708 1.00 87.81 185 GLY A N 1
ATOM 1515 C CA . GLY A 1 185 ? -1.365 17.382 -11.543 1.00 87.81 185 GLY A CA 1
ATOM 1516 C C . GLY A 1 185 ? -0.738 17.500 -12.941 1.00 87.81 185 GLY A C 1
ATOM 1517 O O . GLY A 1 185 ? -0.590 18.598 -13.474 1.00 87.81 185 GLY A O 1
ATOM 1518 N N . ARG A 1 186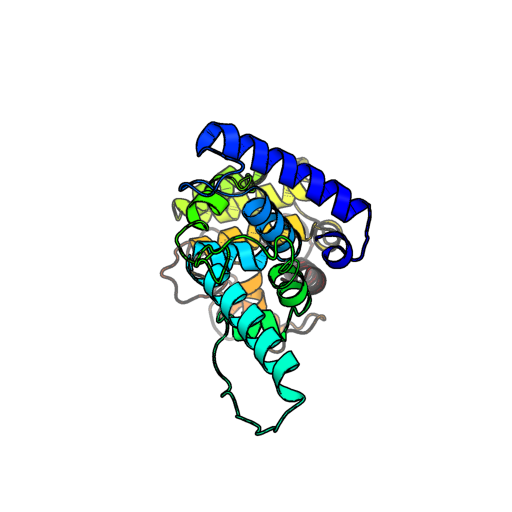 ? -0.292 16.372 -13.510 1.00 85.50 186 ARG A N 1
ATOM 1519 C CA . ARG A 1 186 ? 0.560 16.288 -14.715 1.00 85.50 186 ARG A CA 1
ATOM 1520 C C . ARG A 1 186 ? -0.067 15.454 -15.843 1.00 85.50 186 ARG A C 1
ATOM 1522 O O . ARG A 1 186 ? 0.622 15.092 -16.793 1.00 85.50 186 ARG A O 1
ATOM 1529 N N . GLU A 1 187 ? -1.369 15.180 -15.755 1.00 82.19 187 GLU A N 1
ATOM 1530 C CA . GLU A 1 187 ? -2.149 14.331 -16.674 1.00 82.19 187 GLU A CA 1
ATOM 1531 C C . GLU A 1 187 ? -1.956 14.728 -18.147 1.00 82.19 187 GLU A C 1
ATOM 1533 O O . GLU A 1 187 ? -1.507 13.911 -18.947 1.00 82.19 187 GLU A O 1
ATOM 1538 N N . GLU A 1 188 ? -2.170 16.006 -18.480 1.00 76.94 188 GLU A N 1
ATOM 1539 C CA . GLU A 1 188 ? -1.988 16.568 -19.832 1.00 76.94 188 GLU A CA 1
ATOM 1540 C C . GLU A 1 188 ? -0.557 16.452 -20.378 1.00 76.94 188 GLU A C 1
ATOM 1542 O O . GLU A 1 188 ? -0.331 16.579 -21.580 1.00 76.94 188 GLU A O 1
ATOM 1547 N N . ARG A 1 189 ? 0.436 16.289 -19.496 1.00 72.31 189 ARG A N 1
ATOM 1548 C CA . ARG A 1 189 ? 1.851 16.238 -19.878 1.00 72.31 189 ARG A CA 1
ATOM 1549 C C . ARG A 1 189 ? 2.334 14.823 -20.132 1.00 72.31 189 ARG A C 1
ATOM 1551 O O . ARG A 1 189 ? 3.324 14.683 -20.833 1.00 72.31 189 ARG A O 1
ATOM 1558 N N . ALA A 1 190 ? 1.658 13.807 -19.595 1.00 76.94 190 ALA A N 1
ATOM 1559 C CA . ALA A 1 190 ? 2.007 12.399 -19.769 1.00 76.94 190 ALA A CA 1
ATOM 1560 C C . ALA A 1 190 ? 3.465 12.026 -19.399 1.00 76.94 190 ALA A C 1
ATOM 1562 O O . ALA A 1 190 ? 3.980 11.038 -19.916 1.00 76.94 190 ALA A O 1
ATOM 1563 N N . TRP A 1 191 ? 4.109 12.777 -18.490 1.00 75.88 191 TRP A N 1
ATOM 1564 C CA . TRP A 1 191 ? 5.391 12.444 -17.840 1.00 75.88 191 TRP A CA 1
ATOM 1565 C C . TRP A 1 191 ? 5.532 13.124 -16.466 1.00 75.88 191 TRP A C 1
ATOM 1567 O O . TRP A 1 191 ? 4.960 14.190 -16.230 1.00 75.88 191 TRP A O 1
ATOM 1577 N N . LEU A 1 192 ? 6.314 12.536 -15.555 1.00 77.50 192 LEU A N 1
ATOM 1578 C CA . LEU A 1 192 ? 6.637 13.097 -14.231 1.00 77.50 192 LEU A CA 1
ATOM 1579 C C . LEU A 1 192 ? 8.025 13.747 -14.227 1.00 77.50 192 LEU A C 1
ATOM 1581 O O . LEU A 1 192 ? 8.948 13.245 -14.862 1.00 77.50 192 LEU A O 1
ATOM 1585 N N . ARG A 1 193 ? 8.181 14.844 -13.484 1.00 80.50 193 ARG A N 1
ATOM 1586 C CA . ARG A 1 193 ? 9.482 15.441 -13.162 1.00 80.50 193 ARG A CA 1
ATOM 1587 C C . ARG A 1 193 ? 10.058 14.884 -11.865 1.00 80.50 193 ARG A C 1
ATOM 1589 O O . ARG A 1 193 ? 9.337 14.395 -10.997 1.00 80.50 193 ARG A O 1
ATOM 1596 N N . LEU A 1 194 ? 11.357 15.112 -11.702 1.00 77.94 194 LEU A N 1
ATOM 1597 C CA . LEU A 1 194 ? 12.099 14.945 -10.457 1.00 77.94 194 LEU A CA 1
ATOM 1598 C C . LEU A 1 194 ? 11.389 15.654 -9.282 1.00 77.94 194 LEU A C 1
ATOM 1600 O O . LEU A 1 194 ? 11.079 15.014 -8.275 1.00 77.94 194 LEU A O 1
ATOM 1604 N N . GLU A 1 195 ? 11.017 16.933 -9.431 1.00 82.50 195 GLU A N 1
ATOM 1605 C CA . GLU A 1 195 ? 10.398 17.692 -8.335 1.00 82.50 195 GLU A CA 1
ATOM 1606 C C . GLU A 1 195 ? 8.948 17.272 -8.045 1.00 82.50 195 GLU A C 1
ATOM 1608 O O . GLU A 1 195 ? 8.463 17.505 -6.935 1.00 82.50 195 GLU A O 1
ATOM 1613 N N . ASP A 1 196 ? 8.253 16.660 -9.014 1.00 84.75 196 ASP A N 1
ATOM 1614 C CA . ASP A 1 196 ? 6.917 16.084 -8.805 1.00 84.75 196 ASP A CA 1
ATOM 1615 C C . ASP A 1 196 ? 7.019 14.877 -7.856 1.00 84.75 196 ASP A C 1
ATOM 1617 O O . ASP A 1 196 ? 6.225 14.739 -6.923 1.00 84.75 196 ASP A O 1
ATOM 1621 N N . ILE A 1 197 ? 8.034 14.028 -8.062 1.00 84.25 197 ILE A N 1
ATOM 1622 C CA . ILE A 1 197 ? 8.303 12.838 -7.246 1.00 84.25 197 ILE A CA 1
ATOM 1623 C C . ILE A 1 197 ? 8.787 13.230 -5.842 1.00 84.25 197 ILE A C 1
ATOM 1625 O O . ILE A 1 197 ? 8.263 12.718 -4.851 1.00 84.25 197 ILE A O 1
ATOM 1629 N N . GLU A 1 198 ? 9.711 14.188 -5.722 1.00 84.62 198 GLU A N 1
ATOM 1630 C CA . GLU A 1 198 ? 10.178 14.692 -4.417 1.00 84.62 198 GLU A CA 1
ATOM 1631 C C . GLU A 1 198 ? 9.053 15.282 -3.557 1.00 84.62 198 GLU A C 1
ATOM 1633 O O . GLU A 1 198 ? 9.110 15.222 -2.326 1.00 84.62 198 GLU A O 1
ATOM 1638 N N . LYS A 1 199 ? 8.019 15.853 -4.185 1.00 87.81 199 LYS A N 1
ATOM 1639 C CA . LYS A 1 199 ? 6.879 16.481 -3.496 1.00 87.81 199 LYS A CA 1
ATOM 1640 C C . LYS A 1 199 ? 5.672 15.551 -3.367 1.00 87.81 199 LYS A C 1
ATOM 1642 O O . LYS A 1 199 ? 4.759 15.867 -2.600 1.00 87.81 199 LYS A O 1
ATOM 1647 N N . PHE A 1 200 ? 5.685 14.392 -4.026 1.00 87.56 200 PHE A N 1
ATOM 1648 C CA . PHE A 1 200 ? 4.551 13.472 -4.133 1.00 87.56 200 PHE A CA 1
ATOM 1649 C C . PHE A 1 200 ? 3.944 13.136 -2.753 1.00 87.56 200 PHE A C 1
ATOM 1651 O O . PHE A 1 200 ? 4.691 12.805 -1.825 1.00 87.56 200 PHE A O 1
ATOM 1658 N N . PRO A 1 201 ? 2.619 13.225 -2.539 1.00 87.00 201 PRO A N 1
ATOM 1659 C CA . PRO A 1 201 ? 2.035 13.037 -1.214 1.00 87.00 201 PRO A CA 1
ATOM 1660 C C . PRO A 1 201 ? 2.267 11.631 -0.638 1.00 87.00 201 PRO A C 1
ATOM 1662 O O . PRO A 1 201 ? 1.967 10.608 -1.252 1.00 87.00 201 PRO A O 1
ATOM 1665 N N . CYS A 1 202 ? 2.754 11.570 0.604 1.00 83.00 202 CYS A N 1
ATOM 1666 C CA . CYS A 1 202 ? 3.050 10.301 1.275 1.00 83.00 202 CYS A CA 1
ATOM 1667 C C . CYS A 1 202 ? 1.816 9.424 1.533 1.00 83.00 202 CYS A C 1
ATOM 1669 O O . CYS A 1 202 ? 1.945 8.209 1.661 1.00 83.00 202 CYS A O 1
ATOM 1671 N N . GLN A 1 203 ? 0.626 10.021 1.643 1.00 82.56 203 GLN A N 1
ATOM 1672 C CA . GLN A 1 203 ? -0.618 9.269 1.808 1.00 82.56 203 GLN A CA 1
ATOM 1673 C C . GLN A 1 203 ? -0.983 8.531 0.514 1.00 82.56 203 GLN A C 1
ATOM 1675 O O . GLN A 1 203 ? -1.325 7.351 0.552 1.00 82.56 203 GLN A O 1
ATOM 1680 N N . ASP A 1 204 ? -0.851 9.213 -0.616 1.00 87.31 204 ASP A N 1
ATOM 1681 C CA . ASP A 1 204 ? -1.107 8.712 -1.958 1.00 87.31 204 ASP A CA 1
ATOM 1682 C C . ASP A 1 204 ? -0.112 7.595 -2.336 1.00 87.31 204 ASP A C 1
ATOM 1684 O O . ASP A 1 204 ? -0.548 6.538 -2.795 1.00 87.31 204 ASP A O 1
ATOM 1688 N N . LEU A 1 205 ? 1.192 7.754 -2.048 1.00 85.88 205 LEU A N 1
ATOM 1689 C CA . LEU A 1 205 ? 2.193 6.676 -2.203 1.00 85.88 205 LEU A CA 1
ATOM 1690 C C . LEU A 1 205 ? 1.864 5.445 -1.347 1.00 85.88 205 LEU A C 1
ATOM 1692 O O . LEU A 1 205 ? 1.921 4.322 -1.843 1.00 85.88 205 LEU A O 1
ATOM 1696 N N . ARG A 1 206 ? 1.480 5.643 -0.077 1.00 85.69 206 ARG A N 1
ATOM 1697 C CA . ARG A 1 206 ? 1.078 4.541 0.817 1.00 85.69 206 ARG A CA 1
ATOM 1698 C C . ARG A 1 206 ? -0.143 3.789 0.301 1.00 85.69 206 ARG A C 1
ATOM 1700 O O . ARG A 1 206 ? -0.201 2.579 0.479 1.00 85.69 206 ARG A O 1
ATOM 1707 N N . ILE A 1 207 ? -1.107 4.475 -0.317 1.00 85.75 207 ILE A N 1
ATOM 1708 C CA . ILE A 1 207 ? -2.281 3.821 -0.912 1.00 85.75 207 ILE A CA 1
ATOM 1709 C C . ILE A 1 207 ? -1.864 2.953 -2.105 1.00 85.75 207 ILE A C 1
ATOM 1711 O O . ILE A 1 207 ? -2.280 1.798 -2.174 1.00 85.75 207 ILE A O 1
ATOM 1715 N N . ILE A 1 208 ? -1.024 3.473 -3.006 1.00 89.00 208 ILE A N 1
ATOM 1716 C CA . ILE A 1 208 ? -0.526 2.717 -4.167 1.00 89.00 208 ILE A CA 1
ATOM 1717 C C . ILE A 1 208 ? 0.254 1.480 -3.701 1.00 89.00 208 ILE A C 1
ATOM 1719 O O . ILE A 1 208 ? -0.070 0.366 -4.110 1.00 89.00 208 ILE A O 1
ATOM 1723 N N . ASP A 1 209 ? 1.220 1.651 -2.794 1.00 89.75 209 ASP A N 1
ATOM 1724 C CA . ASP A 1 209 ? 2.027 0.544 -2.270 1.00 89.75 209 ASP A CA 1
ATOM 1725 C C . ASP A 1 209 ? 1.174 -0.524 -1.570 1.00 89.75 209 ASP A C 1
ATOM 1727 O O . ASP A 1 209 ? 1.287 -1.707 -1.877 1.00 89.75 209 ASP A O 1
ATOM 1731 N N . GLN A 1 210 ? 0.254 -0.120 -0.687 1.00 87.88 210 GLN A N 1
ATOM 1732 C CA . GLN A 1 210 ? -0.611 -1.061 0.031 1.00 87.88 210 GLN A CA 1
ATOM 1733 C C . GLN A 1 210 ? -1.552 -1.835 -0.895 1.00 87.88 210 GLN A C 1
ATOM 1735 O O . GLN A 1 210 ? -1.906 -2.968 -0.572 1.00 87.88 210 GLN A O 1
ATOM 1740 N N . LEU A 1 211 ? -1.957 -1.266 -2.035 1.00 88.06 211 LEU A N 1
ATOM 1741 C CA . LEU A 1 211 ? -2.712 -2.002 -3.049 1.00 88.06 211 LEU A CA 1
ATOM 1742 C C . LEU A 1 211 ? -1.828 -3.059 -3.726 1.00 88.06 211 LEU A C 1
ATOM 1744 O O . LEU A 1 211 ? -2.212 -4.229 -3.750 1.00 88.06 211 LEU A O 1
ATOM 1748 N N . TRP A 1 212 ? -0.639 -2.683 -4.207 1.00 93.25 212 TRP A N 1
ATOM 1749 C CA . TRP A 1 212 ? 0.304 -3.617 -4.836 1.00 93.25 212 TRP A CA 1
ATOM 1750 C C . TRP A 1 212 ? 0.711 -4.759 -3.901 1.00 93.25 212 TRP A C 1
ATOM 1752 O O . TRP A 1 212 ? 0.539 -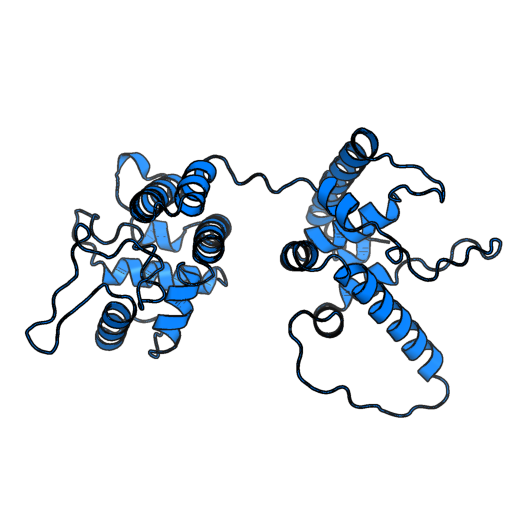5.928 -4.253 1.00 93.25 212 TRP A O 1
ATOM 1762 N N . VAL A 1 213 ? 1.149 -4.435 -2.682 1.00 89.00 213 VAL A N 1
ATOM 1763 C CA . VAL A 1 213 ? 1.557 -5.409 -1.658 1.00 89.00 213 VAL A CA 1
ATOM 1764 C C . VAL A 1 213 ? 0.409 -6.354 -1.303 1.00 89.00 213 VAL A C 1
ATOM 1766 O O . VAL A 1 213 ? 0.624 -7.558 -1.193 1.00 89.00 213 VAL A O 1
ATOM 1769 N N . LYS A 1 214 ? -0.821 -5.841 -1.157 1.00 84.62 214 LYS A N 1
ATOM 1770 C CA . LYS A 1 214 ? -1.982 -6.661 -0.780 1.00 84.62 214 LYS A CA 1
ATOM 1771 C C . LYS A 1 214 ? -2.370 -7.670 -1.861 1.00 84.62 214 LYS A C 1
ATOM 1773 O O . LYS A 1 214 ? -2.683 -8.804 -1.522 1.00 84.62 214 LYS A O 1
ATOM 1778 N N . TYR A 1 215 ? -2.444 -7.256 -3.125 1.00 85.38 215 TYR A N 1
ATOM 1779 C CA . TYR A 1 215 ? -2.989 -8.111 -4.189 1.00 85.38 215 TYR A CA 1
ATOM 1780 C C . TYR A 1 215 ? -1.956 -9.066 -4.803 1.00 85.38 215 TYR A C 1
ATOM 1782 O O . TYR A 1 215 ? -2.343 -10.053 -5.423 1.00 85.38 215 TYR A O 1
ATOM 1790 N N . SER A 1 216 ? -0.661 -8.801 -4.605 1.00 87.62 216 SER A N 1
ATOM 1791 C CA . SER A 1 216 ? 0.454 -9.653 -5.049 1.00 87.62 216 SER A CA 1
ATOM 1792 C C . SER A 1 216 ? 0.968 -10.628 -3.978 1.00 87.62 216 SER A C 1
ATOM 1794 O O . SER A 1 216 ? 2.054 -11.183 -4.134 1.00 87.62 216 SER A O 1
ATOM 1796 N N . ASP A 1 217 ? 0.241 -10.787 -2.865 1.00 86.50 217 ASP A N 1
ATOM 1797 C CA . ASP A 1 217 ? 0.662 -11.563 -1.687 1.00 86.50 217 ASP A CA 1
ATOM 1798 C C . ASP A 1 217 ? 2.062 -11.161 -1.163 1.00 86.50 217 ASP A C 1
ATOM 1800 O O . ASP A 1 217 ? 2.855 -11.981 -0.702 1.00 86.50 217 ASP A O 1
ATOM 1804 N N . GLY A 1 218 ? 2.379 -9.863 -1.245 1.00 87.19 218 GLY A N 1
ATOM 1805 C CA . GLY A 1 218 ? 3.652 -9.279 -0.818 1.00 87.19 218 GLY A CA 1
ATOM 1806 C C . GLY A 1 218 ? 4.802 -9.364 -1.829 1.00 87.19 218 GLY A C 1
ATOM 1807 O O . GLY A 1 218 ? 5.910 -8.946 -1.489 1.00 87.19 218 GLY A O 1
ATOM 1808 N N . LYS A 1 219 ? 4.574 -9.867 -3.051 1.00 91.75 219 LYS A N 1
ATOM 1809 C CA . LYS A 1 219 ? 5.612 -9.973 -4.097 1.00 91.75 219 LYS A CA 1
ATOM 1810 C C . LYS A 1 219 ? 5.956 -8.641 -4.769 1.00 91.75 219 LYS A C 1
ATOM 1812 O O . LYS A 1 219 ? 7.102 -8.454 -5.170 1.00 91.75 219 LYS A O 1
ATOM 1817 N N . PHE A 1 220 ? 4.998 -7.724 -4.895 1.00 94.62 220 PHE A N 1
ATOM 1818 C CA . PHE A 1 220 ? 5.113 -6.468 -5.649 1.00 94.62 220 PHE A CA 1
ATOM 1819 C C . PHE A 1 220 ? 4.792 -5.241 -4.785 1.00 94.62 220 PHE A C 1
ATOM 1821 O O . PHE A 1 220 ? 4.087 -5.340 -3.781 1.00 94.62 220 PHE A O 1
ATOM 1828 N N . GLY A 1 221 ? 5.295 -4.076 -5.194 1.00 92.31 221 GLY A N 1
ATOM 1829 C CA . GLY A 1 221 ? 5.123 -2.799 -4.498 1.00 92.31 221 GLY A CA 1
ATOM 1830 C C . GLY A 1 221 ? 6.439 -2.061 -4.249 1.00 92.31 221 GLY A C 1
ATOM 1831 O O . GLY A 1 221 ? 7.515 -2.657 -4.146 1.00 92.31 221 GLY A O 1
ATOM 1832 N N . PHE A 1 222 ? 6.338 -0.743 -4.092 1.00 91.38 222 PHE A N 1
ATOM 1833 C CA . PHE A 1 222 ? 7.464 0.145 -3.814 1.00 91.38 222 PHE A CA 1
ATOM 1834 C C . PHE A 1 222 ? 8.187 -0.205 -2.504 1.00 91.38 222 PHE A C 1
ATOM 1836 O O . PHE A 1 222 ? 9.411 -0.128 -2.434 1.00 91.38 222 PHE A O 1
ATOM 1843 N N . SER A 1 223 ? 7.472 -0.654 -1.468 1.00 89.62 223 SER A N 1
ATOM 1844 C CA . SER A 1 223 ? 8.069 -1.124 -0.210 1.00 89.62 223 SER A CA 1
ATOM 1845 C C . SER A 1 223 ? 8.702 -2.515 -0.323 1.00 89.62 223 SER A C 1
ATOM 1847 O O . SER A 1 223 ? 9.429 -2.923 0.586 1.00 89.62 223 SER A O 1
ATOM 1849 N N . VAL A 1 224 ? 8.451 -3.261 -1.406 1.00 91.44 224 VAL A N 1
ATOM 1850 C CA . VAL A 1 224 ? 9.155 -4.516 -1.722 1.00 91.44 224 VAL A CA 1
ATOM 1851 C C . VAL A 1 224 ? 10.456 -4.189 -2.442 1.00 91.44 224 VAL A C 1
ATOM 1853 O O . VAL A 1 224 ? 11.515 -4.561 -1.944 1.00 91.44 224 VAL A O 1
ATOM 1856 N N . GLN A 1 225 ? 10.396 -3.379 -3.506 1.00 91.19 225 GLN A N 1
ATOM 1857 C CA . GLN A 1 225 ? 11.572 -2.791 -4.167 1.00 91.19 225 GLN A CA 1
ATOM 1858 C C . GLN A 1 225 ? 12.508 -2.121 -3.147 1.00 91.19 225 GLN A C 1
ATOM 1860 O O . GLN A 1 225 ? 13.721 -2.339 -3.169 1.00 91.19 225 GLN A O 1
ATOM 1865 N N . LYS A 1 226 ? 11.941 -1.415 -2.158 1.00 88.75 226 LYS A N 1
ATOM 1866 C CA . LYS A 1 226 ? 12.696 -0.815 -1.054 1.00 88.75 226 LYS A CA 1
ATOM 1867 C C . LYS A 1 226 ? 13.468 -1.821 -0.206 1.00 88.75 226 LYS A C 1
ATOM 1869 O O . LYS A 1 226 ? 14.622 -1.584 0.125 1.00 88.75 226 LYS A O 1
ATOM 1874 N N . LYS A 1 227 ? 12.892 -2.980 0.102 1.00 90.12 227 LYS A N 1
ATOM 1875 C CA . LYS A 1 227 ? 13.595 -4.034 0.855 1.00 90.12 227 LYS A CA 1
ATOM 1876 C C . LYS A 1 227 ? 14.642 -4.769 0.013 1.00 90.12 227 LYS A C 1
ATOM 1878 O O . LYS A 1 227 ? 15.447 -5.493 0.590 1.00 90.12 227 LYS A O 1
ATOM 1883 N N . ILE A 1 228 ? 14.624 -4.615 -1.312 1.00 89.88 228 ILE A N 1
ATOM 1884 C CA . ILE A 1 228 ? 15.588 -5.223 -2.238 1.00 89.88 228 ILE A CA 1
ATOM 1885 C C . ILE A 1 228 ? 16.806 -4.306 -2.387 1.00 89.88 228 ILE A C 1
ATOM 1887 O O . ILE A 1 228 ? 17.887 -4.680 -1.948 1.00 89.88 228 ILE A O 1
ATOM 1891 N N . TYR A 1 229 ? 16.638 -3.070 -2.867 1.00 86.19 229 TYR A N 1
ATOM 1892 C CA . TYR A 1 229 ? 17.758 -2.127 -3.032 1.00 86.19 229 TYR A CA 1
ATOM 1893 C C . TYR A 1 229 ? 18.435 -1.787 -1.681 1.00 86.19 229 TYR A C 1
ATOM 1895 O O . TYR A 1 229 ? 19.651 -1.637 -1.638 1.00 86.19 229 TYR A O 1
ATOM 1903 N N . GLN A 1 230 ? 17.720 -1.809 -0.538 1.00 86.38 230 GLN A N 1
ATOM 1904 C CA . GLN A 1 230 ? 18.360 -1.702 0.792 1.00 86.38 230 GLN A CA 1
ATOM 1905 C C . GLN A 1 230 ? 19.278 -2.883 1.159 1.00 86.38 230 GLN A C 1
ATOM 1907 O O . GLN A 1 230 ? 20.181 -2.690 1.966 1.00 86.38 230 GLN A O 1
ATOM 1912 N N . LYS A 1 231 ? 19.061 -4.091 0.618 1.00 89.12 231 LYS A N 1
ATOM 1913 C CA . LYS A 1 231 ? 19.937 -5.259 0.854 1.00 89.12 231 LYS A CA 1
ATOM 1914 C C . LYS A 1 231 ? 21.197 -5.249 -0.010 1.00 89.12 231 LYS A C 1
ATOM 1916 O O . LYS A 1 231 ? 22.115 -6.007 0.272 1.00 89.12 231 LYS A O 1
ATOM 1921 N N . LEU A 1 232 ? 21.217 -4.423 -1.051 1.00 86.25 232 LEU A N 1
ATOM 1922 C CA . LEU A 1 232 ? 22.339 -4.241 -1.970 1.00 86.25 232 LEU A CA 1
ATOM 1923 C C . LEU A 1 232 ? 23.183 -3.013 -1.567 1.00 86.25 232 LEU A C 1
ATOM 1925 O O . LEU A 1 232 ? 23.733 -2.335 -2.424 1.00 86.25 232 LEU A O 1
ATOM 1929 N N . ASP A 1 233 ? 23.196 -2.662 -0.275 1.00 81.12 233 ASP A N 1
ATOM 1930 C CA . ASP A 1 233 ? 23.792 -1.434 0.284 1.00 81.12 233 ASP A CA 1
ATOM 1931 C C . ASP A 1 233 ? 23.366 -0.130 -0.426 1.00 81.12 233 ASP A C 1
ATOM 1933 O O . ASP A 1 233 ? 24.089 0.870 -0.486 1.00 81.12 233 ASP A O 1
ATOM 1937 N N . GLY A 1 234 ? 22.125 -0.115 -0.920 1.00 68.00 234 GLY A N 1
ATOM 1938 C CA . GLY A 1 234 ? 21.482 1.010 -1.586 1.00 68.00 234 GLY A CA 1
ATOM 1939 C C . GLY A 1 234 ? 21.256 2.224 -0.689 1.00 68.00 234 GLY A C 1
ATOM 1940 O O . GLY A 1 234 ? 20.174 2.444 -0.131 1.00 68.00 234 GLY A O 1
ATOM 1941 N N . MET A 1 235 ? 22.295 3.049 -0.592 1.00 67.25 235 MET A N 1
ATOM 1942 C CA . MET A 1 235 ? 22.286 4.343 0.081 1.00 67.25 235 MET A CA 1
ATOM 1943 C C . MET A 1 235 ? 21.404 5.385 -0.630 1.00 67.25 235 MET A C 1
ATOM 1945 O O . MET A 1 235 ? 20.914 5.189 -1.740 1.00 67.25 235 MET A O 1
ATOM 1949 N N . LYS A 1 236 ? 21.220 6.544 0.025 1.00 61.28 236 LYS A N 1
ATOM 1950 C CA . LYS A 1 236 ? 20.522 7.708 -0.555 1.00 61.28 236 LYS A CA 1
ATOM 1951 C C . LYS A 1 236 ? 21.186 8.218 -1.845 1.00 61.28 236 LYS A C 1
ATOM 1953 O O . LYS A 1 236 ? 20.490 8.624 -2.764 1.00 61.28 236 LYS A O 1
ATOM 1958 N N . LYS A 1 237 ? 22.521 8.188 -1.934 1.00 65.81 237 LYS A N 1
ATOM 1959 C CA . LYS A 1 237 ? 23.247 8.576 -3.152 1.00 65.81 237 LYS A CA 1
ATOM 1960 C C . LYS A 1 237 ? 23.276 7.409 -4.146 1.00 65.81 237 LYS A C 1
ATOM 1962 O O . LYS A 1 237 ? 23.575 6.287 -3.752 1.00 65.81 237 LYS A O 1
ATOM 1967 N N . TYR A 1 238 ? 23.023 7.707 -5.419 1.00 68.94 238 TYR A N 1
ATOM 1968 C CA . TYR A 1 238 ? 23.141 6.766 -6.536 1.00 68.94 238 TYR A CA 1
ATOM 1969 C C . TYR A 1 238 ? 24.506 6.049 -6.576 1.00 68.94 238 TYR A C 1
ATOM 1971 O O . TYR A 1 238 ? 25.554 6.691 -6.462 1.00 68.94 238 TYR A O 1
ATOM 1979 N N . ASN A 1 239 ? 24.468 4.731 -6.797 1.00 78.81 239 ASN A N 1
ATOM 1980 C CA . ASN A 1 239 ? 25.590 3.897 -7.229 1.00 78.81 239 ASN A CA 1
ATOM 1981 C C . ASN A 1 239 ? 25.132 3.038 -8.430 1.00 78.81 239 ASN A C 1
ATOM 1983 O O . ASN A 1 239 ? 24.098 2.370 -8.349 1.00 78.81 239 ASN A O 1
ATOM 1987 N N . ARG A 1 240 ? 25.903 3.046 -9.530 1.00 80.75 240 ARG A N 1
ATOM 1988 C CA . ARG A 1 240 ? 25.619 2.289 -10.763 1.00 80.75 240 ARG A CA 1
ATOM 1989 C C . ARG A 1 240 ? 25.599 0.781 -10.533 1.00 80.75 240 ARG A C 1
ATOM 1991 O O . ARG A 1 240 ? 24.715 0.108 -11.048 1.00 80.75 240 ARG A O 1
ATOM 1998 N N . GLU A 1 241 ? 26.543 0.264 -9.755 1.00 84.50 241 GLU A N 1
ATOM 1999 C CA . GLU A 1 241 ? 26.701 -1.174 -9.496 1.00 84.50 241 GLU A CA 1
ATOM 2000 C C . GLU A 1 241 ? 25.496 -1.718 -8.721 1.00 84.50 241 GLU A C 1
ATOM 2002 O O . GLU A 1 241 ? 24.900 -2.725 -9.098 1.00 84.50 241 GLU A O 1
ATOM 2007 N N . VAL A 1 242 ? 25.071 -0.980 -7.691 1.00 85.38 242 VAL A N 1
ATOM 2008 C CA . VAL A 1 242 ? 23.883 -1.297 -6.886 1.00 85.38 242 VAL A CA 1
ATOM 2009 C C . VAL A 1 242 ? 22.603 -1.208 -7.714 1.00 85.38 242 VAL A C 1
ATOM 2011 O O . VAL A 1 242 ? 21.714 -2.043 -7.556 1.00 85.38 242 VAL A O 1
ATOM 2014 N N . TRP A 1 243 ? 22.501 -0.232 -8.622 1.00 83.00 243 TRP A N 1
ATOM 2015 C CA . TRP A 1 243 ? 21.362 -0.138 -9.533 1.00 83.00 243 TRP A CA 1
ATOM 2016 C C . TRP A 1 243 ? 21.298 -1.304 -10.525 1.00 83.00 243 TRP A C 1
ATOM 2018 O O . TRP A 1 243 ? 20.228 -1.879 -10.699 1.00 83.00 243 TRP A O 1
ATOM 2028 N N . VAL A 1 244 ? 22.424 -1.687 -11.135 1.00 85.06 244 VAL A N 1
ATOM 2029 C CA . VAL A 1 244 ? 22.506 -2.852 -12.035 1.00 85.06 244 VAL A CA 1
ATOM 2030 C C . VAL A 1 244 ? 22.134 -4.133 -11.283 1.00 85.06 244 VAL A C 1
ATOM 2032 O O . VAL A 1 244 ? 21.263 -4.875 -11.734 1.00 85.06 244 VAL A O 1
ATOM 2035 N N . ALA A 1 245 ? 22.695 -4.352 -10.090 1.00 89.12 245 ALA A N 1
ATOM 2036 C CA . ALA A 1 245 ? 22.349 -5.495 -9.244 1.00 89.12 245 ALA A CA 1
ATOM 2037 C C . ALA A 1 245 ? 20.857 -5.511 -8.855 1.00 89.12 245 ALA A C 1
ATOM 2039 O O . ALA A 1 245 ? 20.219 -6.564 -8.896 1.00 89.12 245 ALA A O 1
ATOM 2040 N N . PHE A 1 246 ? 20.277 -4.349 -8.533 1.00 89.00 246 PHE A N 1
ATOM 2041 C CA . PHE A 1 246 ? 18.845 -4.211 -8.262 1.00 89.00 246 PHE A CA 1
ATOM 2042 C C . PHE A 1 246 ? 18.003 -4.546 -9.496 1.00 89.00 246 PHE A C 1
ATOM 2044 O O . PHE A 1 246 ? 17.072 -5.341 -9.389 1.00 89.00 246 PHE A O 1
ATOM 2051 N N . ALA A 1 247 ? 18.347 -3.987 -10.658 1.00 87.75 247 ALA A N 1
ATOM 2052 C CA . ALA A 1 247 ? 17.630 -4.197 -11.909 1.00 87.75 247 ALA A CA 1
ATOM 2053 C C . ALA A 1 247 ? 17.610 -5.675 -12.318 1.00 87.75 247 ALA A C 1
ATOM 2055 O O . ALA A 1 247 ? 16.545 -6.181 -12.667 1.00 87.75 247 ALA A O 1
ATOM 2056 N N . LYS A 1 248 ? 18.730 -6.399 -12.178 1.00 89.56 248 LYS A N 1
ATOM 2057 C CA . LYS A 1 248 ? 18.749 -7.861 -12.367 1.00 89.56 248 LYS A CA 1
ATOM 2058 C C . LYS A 1 248 ? 17.884 -8.581 -11.329 1.00 89.56 248 LYS A C 1
ATOM 2060 O O . LYS A 1 248 ? 17.086 -9.445 -11.681 1.00 89.56 248 LYS A O 1
ATOM 2065 N N . GLN A 1 249 ? 17.970 -8.194 -10.053 1.00 91.25 249 GLN A N 1
ATOM 2066 C CA . GLN A 1 249 ? 17.210 -8.839 -8.975 1.00 91.25 249 GLN A CA 1
ATOM 2067 C C . GLN A 1 249 ? 15.683 -8.635 -9.072 1.00 91.25 249 GLN A C 1
ATOM 2069 O O . GLN A 1 249 ? 14.932 -9.482 -8.580 1.00 91.25 249 GLN A O 1
ATOM 2074 N N . VAL A 1 250 ? 15.215 -7.557 -9.713 1.00 90.94 250 VAL A N 1
ATOM 2075 C CA . VAL A 1 250 ? 13.785 -7.323 -9.999 1.00 90.94 250 VAL A CA 1
ATOM 2076 C C . VAL A 1 250 ? 13.363 -7.699 -11.427 1.00 90.94 250 VAL A C 1
ATOM 2078 O O . VAL A 1 250 ? 12.187 -7.558 -11.748 1.00 90.94 250 VAL A O 1
ATOM 2081 N N . GLY A 1 251 ? 14.267 -8.189 -12.283 1.00 89.75 251 GLY A N 1
ATOM 2082 C CA . GLY A 1 251 ? 13.947 -8.604 -13.658 1.00 89.75 251 GLY A CA 1
ATOM 2083 C C . GLY A 1 251 ? 13.661 -7.442 -14.614 1.00 89.75 251 GLY A C 1
ATOM 2084 O O . GLY A 1 251 ? 12.709 -7.499 -15.386 1.00 89.75 251 GLY A O 1
ATOM 2085 N N . TRP A 1 252 ? 14.422 -6.351 -14.509 1.00 88.81 252 TRP A N 1
ATOM 2086 C CA . TRP A 1 252 ? 14.404 -5.212 -15.444 1.00 88.81 252 TRP A CA 1
ATOM 2087 C C . TRP A 1 252 ? 15.651 -5.160 -16.341 1.00 88.81 252 TRP A C 1
ATOM 2089 O O . TRP A 1 252 ? 15.642 -4.454 -17.345 1.00 88.81 252 TRP A O 1
ATOM 2099 N N . LEU A 1 253 ? 16.703 -5.901 -15.990 1.00 88.00 253 LEU A N 1
ATOM 2100 C CA . LEU A 1 253 ? 17.934 -6.066 -16.762 1.00 88.00 253 LEU A CA 1
ATOM 2101 C C . LEU A 1 253 ? 18.264 -7.563 -16.810 1.00 88.00 253 LEU A C 1
ATOM 2103 O O . LEU A 1 253 ? 18.225 -8.224 -15.769 1.00 88.00 253 LEU A O 1
ATOM 2107 N N . GLU A 1 254 ? 18.596 -8.084 -17.985 1.00 85.88 254 GLU A N 1
ATOM 2108 C CA . GLU A 1 254 ? 19.000 -9.482 -18.199 1.00 85.88 254 GLU A CA 1
ATOM 2109 C C . GLU A 1 254 ? 20.398 -9.551 -18.849 1.00 85.88 254 GLU A C 1
ATOM 2111 O O . GLU A 1 254 ? 21.009 -8.517 -19.122 1.00 85.88 254 GLU A O 1
ATOM 2116 N N . GLY A 1 255 ? 20.946 -10.761 -19.017 1.00 84.38 255 GLY A N 1
ATOM 2117 C CA . GLY A 1 255 ? 22.296 -10.989 -19.556 1.00 84.38 255 GLY A CA 1
ATOM 2118 C C . GLY A 1 255 ? 23.447 -10.777 -18.559 1.00 84.38 255 GLY A C 1
ATOM 2119 O O . GLY A 1 255 ? 23.243 -10.424 -17.391 1.00 84.38 255 GLY A O 1
ATOM 2120 N N . GLU A 1 256 ? 24.683 -11.016 -19.006 1.00 79.94 256 GLU A N 1
ATOM 2121 C CA . GLU A 1 256 ? 25.914 -10.893 -18.209 1.00 79.94 256 GLU A CA 1
ATOM 2122 C C . GLU A 1 256 ? 27.042 -10.200 -18.994 1.00 79.94 256 GLU A C 1
ATOM 2124 O O . GLU A 1 256 ? 27.195 -10.389 -20.198 1.00 79.94 256 GLU A O 1
ATOM 2129 N N . GLY A 1 257 ? 27.870 -9.410 -18.301 1.00 77.69 257 GLY A N 1
ATOM 2130 C CA . GLY A 1 257 ? 29.058 -8.786 -18.887 1.00 77.69 257 GLY A CA 1
ATOM 2131 C C . GLY A 1 257 ? 28.729 -7.762 -19.975 1.00 77.69 257 GLY A C 1
ATOM 2132 O O . GLY A 1 257 ? 28.179 -6.702 -19.686 1.00 77.69 257 GLY A O 1
ATOM 2133 N N . GLU A 1 258 ? 29.109 -8.063 -21.216 1.00 75.56 258 GLU A N 1
ATOM 2134 C CA . GLU A 1 258 ? 28.853 -7.207 -22.386 1.00 75.56 258 GLU A CA 1
ATOM 2135 C C . GLU A 1 258 ? 27.464 -7.454 -23.012 1.00 75.56 258 GLU A C 1
ATOM 2137 O O . GLU A 1 258 ? 27.023 -6.662 -23.840 1.00 75.56 258 GLU A O 1
ATOM 2142 N N . GLU A 1 259 ? 26.745 -8.497 -22.575 1.00 79.94 259 GLU A N 1
ATOM 2143 C CA . GLU A 1 259 ? 25.395 -8.861 -23.041 1.00 79.94 259 GLU A CA 1
ATOM 2144 C C . GLU A 1 259 ? 24.272 -8.304 -22.131 1.00 79.94 259 GLU A C 1
ATOM 2146 O O . GLU A 1 259 ? 23.152 -8.807 -22.145 1.00 79.94 259 GLU A O 1
ATOM 2151 N N . GLU A 1 260 ? 24.547 -7.287 -21.301 1.00 82.44 260 GLU A N 1
ATOM 2152 C CA . GLU A 1 260 ? 23.544 -6.686 -20.403 1.00 82.44 260 GLU A CA 1
ATOM 2153 C C . GLU A 1 260 ? 22.512 -5.819 -21.155 1.00 82.44 260 GLU A C 1
ATOM 2155 O O . GLU A 1 260 ? 22.814 -4.692 -21.557 1.00 82.44 260 GLU A O 1
ATOM 2160 N N . GLU A 1 261 ? 21.268 -6.300 -21.277 1.00 83.38 261 GLU A N 1
ATOM 2161 C CA . GLU A 1 261 ? 20.171 -5.602 -21.970 1.00 83.38 261 GLU A CA 1
ATOM 2162 C C . GLU A 1 261 ? 18.987 -5.263 -21.041 1.00 83.38 261 GLU A C 1
ATOM 2164 O O . GLU A 1 261 ? 18.584 -6.040 -20.170 1.00 83.38 261 GLU A O 1
ATOM 2169 N N . TRP A 1 262 ? 18.422 -4.061 -21.225 1.00 84.56 262 TRP A N 1
ATOM 2170 C CA . TRP A 1 262 ? 17.255 -3.566 -20.487 1.00 84.56 262 TRP A CA 1
ATOM 2171 C C . TRP A 1 262 ? 15.963 -4.158 -21.049 1.00 84.56 262 TRP A C 1
ATOM 2173 O O . TRP A 1 262 ? 15.598 -3.889 -22.193 1.00 84.56 262 TRP A O 1
ATOM 2183 N N . VAL A 1 263 ? 15.235 -4.914 -20.225 1.00 84.62 263 VAL A N 1
ATOM 2184 C CA . VAL A 1 263 ? 14.028 -5.630 -20.655 1.00 84.62 263 VAL A CA 1
ATOM 2185 C C . VAL A 1 263 ? 12.930 -4.633 -21.029 1.00 84.62 263 VAL A C 1
ATOM 2187 O O . VAL A 1 263 ? 12.433 -3.874 -20.191 1.00 84.62 263 VAL A O 1
ATOM 2190 N N . SER A 1 264 ? 12.528 -4.648 -22.301 1.00 82.25 264 SER A N 1
ATOM 2191 C CA . SER A 1 264 ? 11.517 -3.732 -22.829 1.00 82.25 264 SER A CA 1
ATOM 2192 C C . SER A 1 264 ? 10.156 -3.930 -22.148 1.00 82.25 264 SER A C 1
ATOM 2194 O O . SER A 1 264 ? 9.743 -5.037 -21.804 1.00 82.25 264 SER A O 1
ATOM 2196 N N . TYR A 1 265 ? 9.381 -2.848 -22.019 1.00 82.31 265 TYR A N 1
ATOM 2197 C CA . TYR A 1 265 ? 8.035 -2.894 -21.431 1.00 82.31 265 TYR A CA 1
ATOM 2198 C C . TYR A 1 265 ? 7.035 -3.782 -22.205 1.00 82.31 265 TYR A C 1
ATOM 2200 O O . TYR A 1 265 ? 5.974 -4.151 -21.682 1.00 82.31 265 TYR A O 1
ATOM 2208 N N . ALA A 1 266 ? 7.320 -4.115 -23.467 1.00 82.88 266 ALA A N 1
ATOM 2209 C CA . ALA A 1 266 ? 6.528 -5.110 -24.182 1.00 82.88 266 ALA A CA 1
ATOM 2210 C C . ALA A 1 266 ? 6.694 -6.503 -23.547 1.00 82.88 266 ALA A C 1
ATOM 2212 O O . ALA A 1 266 ? 5.681 -7.187 -23.365 1.00 82.88 266 ALA A O 1
ATOM 2213 N N . ASP A 1 267 ? 7.915 -6.820 -23.112 1.00 84.69 267 ASP A N 1
ATOM 2214 C CA . ASP A 1 267 ? 8.439 -8.168 -22.863 1.00 84.69 267 ASP A CA 1
ATOM 2215 C C . ASP A 1 267 ? 8.579 -8.512 -21.366 1.00 84.69 267 ASP A C 1
ATOM 2217 O O . ASP A 1 267 ? 8.659 -9.686 -21.009 1.00 84.69 267 ASP A O 1
ATOM 2221 N N . LEU A 1 268 ? 8.520 -7.509 -20.474 1.00 86.38 268 LEU A N 1
ATOM 2222 C CA . LEU A 1 268 ? 8.420 -7.703 -19.016 1.00 86.38 268 LEU A CA 1
ATOM 2223 C C . LEU A 1 268 ? 7.328 -8.727 -18.639 1.00 86.38 268 LEU A C 1
ATOM 2225 O O . LEU A 1 268 ? 6.225 -8.733 -19.198 1.00 86.38 268 LEU A O 1
ATOM 2229 N N . THR A 1 269 ? 7.598 -9.567 -17.634 1.00 89.00 269 THR A N 1
ATOM 2230 C CA . THR A 1 269 ? 6.698 -10.670 -17.264 1.00 89.00 269 THR A CA 1
ATOM 2231 C C . THR A 1 269 ? 5.622 -10.229 -16.270 1.00 89.00 269 THR A C 1
ATOM 2233 O O . THR A 1 269 ? 5.776 -10.271 -15.050 1.00 89.00 269 THR A O 1
ATOM 2236 N N . PHE A 1 270 ? 4.457 -9.874 -16.806 1.00 89.31 270 PHE A N 1
ATOM 2237 C CA . PHE A 1 270 ? 3.275 -9.452 -16.048 1.00 89.31 270 PHE A CA 1
ATOM 2238 C C . PHE A 1 270 ? 2.519 -10.629 -15.380 1.00 89.31 270 PHE A C 1
ATOM 2240 O O . PHE A 1 270 ? 1.342 -10.851 -15.661 1.00 89.31 270 PHE A O 1
ATOM 2247 N N . SER A 1 271 ? 3.172 -11.378 -14.482 1.00 85.62 271 SER A N 1
ATOM 2248 C CA . SER A 1 271 ? 2.559 -12.435 -13.651 1.00 85.62 271 SER A CA 1
ATOM 2249 C C . SER A 1 271 ? 3.148 -12.474 -12.236 1.00 85.62 271 SER A C 1
ATOM 2251 O O . SER A 1 271 ? 4.317 -12.172 -12.045 1.00 85.62 271 SER A O 1
ATOM 2253 N N . THR A 1 272 ? 2.371 -12.915 -11.239 1.00 81.25 272 THR A N 1
ATOM 2254 C CA . THR A 1 272 ? 2.881 -13.227 -9.887 1.00 81.25 272 THR A CA 1
ATOM 2255 C C . THR A 1 272 ? 3.744 -14.479 -9.827 1.00 81.25 272 THR A C 1
ATOM 2257 O O . THR A 1 272 ? 4.369 -14.727 -8.796 1.00 81.25 272 THR A O 1
ATOM 2260 N N . ASP A 1 273 ? 3.751 -15.295 -10.875 1.00 82.31 273 ASP A N 1
ATOM 2261 C CA . ASP A 1 273 ? 4.378 -16.621 -10.856 1.00 82.31 273 ASP A CA 1
ATOM 2262 C C . ASP A 1 273 ? 5.864 -16.562 -11.266 1.00 82.31 273 ASP A C 1
ATOM 2264 O O . ASP A 1 273 ? 6.558 -17.575 -11.295 1.00 82.31 273 ASP A O 1
ATOM 2268 N N . THR A 1 274 ? 6.370 -15.346 -11.506 1.00 78.62 274 THR A N 1
ATOM 2269 C CA . THR A 1 274 ? 7.793 -15.018 -11.619 1.00 78.62 274 THR A CA 1
ATOM 2270 C C . THR A 1 274 ? 8.552 -15.282 -10.320 1.00 78.62 274 THR A C 1
ATOM 2272 O O . THR A 1 274 ? 8.019 -15.136 -9.217 1.00 78.62 274 THR A O 1
ATOM 2275 N N . HIS A 1 275 ? 9.852 -15.553 -10.446 1.00 81.62 275 HIS A N 1
ATOM 2276 C CA . HIS A 1 275 ? 10.771 -15.578 -9.307 1.00 81.62 275 HIS A CA 1
ATOM 2277 C C . HIS A 1 275 ? 11.178 -14.165 -8.832 1.00 81.62 275 HIS A C 1
ATOM 2279 O O . HIS A 1 275 ? 11.594 -14.000 -7.685 1.00 81.62 275 HIS A O 1
ATOM 2285 N N . TYR A 1 276 ? 11.022 -13.142 -9.683 1.00 87.81 276 TYR A N 1
ATOM 2286 C CA . TYR A 1 276 ? 11.333 -11.747 -9.366 1.00 87.81 276 TYR A CA 1
ATOM 2287 C C . TYR A 1 276 ? 10.403 -11.166 -8.292 1.00 87.81 276 TYR A C 1
ATOM 2289 O O . TYR A 1 276 ? 9.193 -11.027 -8.489 1.00 87.81 276 TYR A O 1
ATOM 2297 N N . LEU A 1 277 ? 10.988 -10.760 -7.165 1.00 91.75 277 LEU A N 1
ATOM 2298 C CA . LEU A 1 277 ? 10.333 -9.902 -6.178 1.00 91.75 277 LEU A CA 1
ATOM 2299 C C . LEU A 1 277 ? 10.514 -8.438 -6.591 1.00 91.75 277 LEU A C 1
ATOM 2301 O O . LEU A 1 277 ? 11.552 -8.064 -7.123 1.00 91.75 277 LEU A O 1
ATOM 2305 N N . GLY A 1 278 ? 9.518 -7.590 -6.342 1.00 90.56 278 GLY A N 1
ATOM 2306 C CA . GLY A 1 278 ? 9.583 -6.163 -6.672 1.00 90.56 278 GLY A CA 1
ATOM 2307 C C . GLY A 1 278 ? 9.538 -5.823 -8.170 1.00 90.56 278 GLY A C 1
ATOM 2308 O O . GLY A 1 278 ? 9.657 -4.647 -8.494 1.00 90.56 278 GLY A O 1
ATOM 2309 N N . HIS A 1 279 ? 9.314 -6.795 -9.067 1.00 92.56 279 HIS A N 1
ATOM 2310 C CA . HIS A 1 279 ? 9.227 -6.585 -10.526 1.00 92.56 279 HIS A CA 1
ATOM 2311 C C . HIS A 1 279 ? 8.240 -5.477 -10.931 1.00 92.56 279 HIS A C 1
ATOM 2313 O O . HIS A 1 279 ? 8.465 -4.761 -11.902 1.00 92.56 279 HIS A O 1
ATOM 2319 N N . LEU A 1 280 ? 7.158 -5.312 -10.163 1.00 92.62 280 LEU A N 1
ATOM 2320 C CA . LEU A 1 280 ? 6.128 -4.296 -10.370 1.00 92.62 280 LEU A CA 1
ATOM 2321 C C . LEU A 1 280 ? 5.876 -3.488 -9.077 1.00 92.62 280 LEU A C 1
ATOM 2323 O O . LEU A 1 280 ? 6.088 -4.016 -7.975 1.00 92.62 280 LEU A O 1
ATOM 2327 N N . PRO A 1 281 ? 5.366 -2.245 -9.175 1.00 92.25 281 PRO A N 1
ATOM 2328 C CA . PRO A 1 281 ? 5.177 -1.466 -10.405 1.00 92.25 281 PRO A CA 1
ATOM 2329 C C . PRO A 1 281 ? 6.497 -0.896 -10.954 1.00 92.25 281 PRO A C 1
ATOM 2331 O O . PRO A 1 281 ? 7.404 -0.557 -10.197 1.00 92.25 281 PRO A O 1
ATOM 2334 N N . VAL A 1 282 ? 6.568 -0.726 -12.271 1.00 84.00 282 VAL A N 1
ATOM 2335 C CA . VAL A 1 282 ? 7.671 -0.069 -13.003 1.00 84.00 282 VAL A CA 1
ATOM 2336 C C . VAL A 1 282 ? 7.480 1.457 -13.058 1.00 84.00 282 VAL A C 1
ATOM 2338 O O . VAL A 1 282 ? 8.373 2.201 -13.458 1.00 84.00 282 VAL A O 1
ATOM 2341 N N . ALA A 1 283 ? 6.298 1.938 -12.652 1.00 62.03 283 ALA A N 1
ATOM 2342 C CA . ALA A 1 283 ? 5.988 3.351 -12.403 1.00 62.03 283 ALA A CA 1
ATOM 2343 C C . ALA A 1 283 ? 6.282 4.304 -13.584 1.00 62.03 283 ALA A C 1
ATOM 2345 O O . ALA A 1 283 ? 6.613 5.473 -13.393 1.00 62.03 283 ALA A O 1
ATOM 2346 N N . GLY A 1 284 ? 6.114 3.807 -14.813 1.00 53.91 284 GLY A N 1
ATOM 2347 C CA . GLY A 1 284 ? 6.235 4.590 -16.045 1.00 53.91 284 GLY A CA 1
ATOM 2348 C C . GLY A 1 284 ? 7.643 4.724 -16.625 1.00 53.91 284 GLY A C 1
ATOM 2349 O O . GLY A 1 284 ? 7.762 5.316 -17.695 1.00 53.91 284 GLY A O 1
ATOM 2350 N N . GLY A 1 285 ? 8.679 4.162 -15.989 1.00 49.56 285 GLY A N 1
ATOM 2351 C CA . GLY A 1 285 ? 10.087 4.374 -16.360 1.00 49.56 285 GLY A CA 1
ATOM 2352 C C . GLY A 1 285 ? 10.396 4.254 -17.860 1.00 49.56 285 GLY A C 1
ATOM 2353 O O . GLY A 1 285 ? 10.994 5.151 -18.443 1.00 49.56 285 GLY A O 1
ATOM 2354 N N . TYR A 1 286 ? 9.884 3.209 -18.517 1.00 46.19 286 TYR A N 1
ATOM 2355 C CA . TYR A 1 286 ? 10.083 2.942 -19.951 1.00 46.19 286 TYR A CA 1
ATOM 2356 C C . TYR A 1 286 ? 9.235 3.795 -20.921 1.00 46.19 286 TYR A C 1
ATOM 2358 O O . TYR A 1 286 ? 9.166 3.480 -22.108 1.00 46.19 286 TYR A O 1
ATOM 2366 N N . ARG A 1 287 ? 8.520 4.828 -20.453 1.00 44.66 287 ARG A N 1
ATOM 2367 C CA . ARG A 1 287 ? 7.613 5.650 -21.289 1.00 44.66 287 ARG A CA 1
ATOM 2368 C C . ARG A 1 287 ? 7.810 7.161 -21.146 1.00 44.66 287 ARG A C 1
ATOM 2370 O O . ARG A 1 287 ? 7.013 7.937 -21.672 1.00 44.66 287 ARG A O 1
ATOM 2377 N N . LEU A 1 288 ? 8.861 7.589 -20.456 1.00 42.16 288 LEU A N 1
ATOM 2378 C CA . LEU A 1 288 ? 9.170 9.000 -20.239 1.00 42.16 288 LEU A CA 1
ATOM 2379 C C . LEU A 1 288 ? 10.019 9.524 -21.405 1.00 42.16 288 LEU A C 1
ATOM 2381 O O . LEU A 1 288 ? 11.241 9.466 -21.380 1.00 42.16 288 LEU A O 1
ATOM 2385 N N . GLY A 1 289 ? 9.347 10.003 -22.455 1.00 35.41 289 GLY A N 1
ATOM 2386 C CA . GLY A 1 289 ? 9.980 10.542 -23.665 1.00 35.41 289 GLY A CA 1
ATOM 2387 C C . GLY A 1 289 ? 10.643 11.908 -23.454 1.00 35.41 289 GLY A C 1
ATOM 2388 O O . GLY A 1 289 ? 10.114 12.925 -23.901 1.00 35.41 289 GLY A O 1
ATOM 2389 N N . GLY A 1 290 ? 11.784 11.927 -22.769 1.00 38.34 290 GLY A N 1
ATOM 2390 C CA . GLY A 1 290 ? 12.650 13.089 -22.566 1.00 38.34 290 GLY A CA 1
ATOM 2391 C C . GLY A 1 290 ? 13.855 12.724 -21.696 1.00 38.34 290 GLY A C 1
ATOM 2392 O O . GLY A 1 290 ? 13.788 11.763 -20.936 1.00 38.34 290 GLY A O 1
ATOM 2393 N N . ASP A 1 291 ? 14.944 13.487 -21.797 1.00 35.97 291 ASP A N 1
ATOM 2394 C CA . ASP A 1 291 ? 16.295 13.124 -21.325 1.00 35.97 291 ASP A CA 1
ATOM 2395 C C . ASP A 1 291 ? 16.504 13.182 -19.791 1.00 35.97 291 ASP A C 1
ATOM 2397 O O . ASP A 1 291 ? 17.536 13.641 -19.297 1.00 35.97 291 ASP A O 1
ATOM 2401 N N . ILE A 1 292 ? 15.520 12.726 -19.011 1.00 44.78 292 ILE A N 1
ATOM 2402 C CA . ILE A 1 292 ? 15.657 12.474 -17.575 1.00 44.78 292 ILE A CA 1
ATOM 2403 C C . ILE A 1 292 ? 15.870 10.975 -17.386 1.00 44.78 292 ILE A C 1
ATOM 2405 O O . ILE A 1 292 ? 14.931 10.184 -17.438 1.00 44.78 292 ILE A O 1
ATOM 2409 N N . ASP A 1 293 ? 17.127 10.619 -17.147 1.00 53.59 293 ASP A N 1
ATOM 2410 C CA . ASP A 1 293 ? 17.594 9.260 -16.899 1.00 53.59 293 ASP A CA 1
ATOM 2411 C C . ASP A 1 293 ? 16.713 8.519 -15.868 1.00 53.59 293 ASP A C 1
ATOM 2413 O O . ASP A 1 293 ? 16.433 9.038 -14.778 1.00 53.59 293 ASP A O 1
ATOM 2417 N N . LEU A 1 294 ? 16.298 7.291 -16.211 1.00 56.03 294 LEU A N 1
ATOM 2418 C CA . LEU A 1 294 ? 15.488 6.388 -15.379 1.00 56.03 294 LEU A CA 1
ATOM 2419 C C . LEU A 1 294 ? 16.049 6.293 -13.951 1.00 56.03 294 LEU A C 1
ATOM 2421 O O . LEU A 1 294 ? 15.308 6.353 -12.965 1.00 56.03 294 LEU A O 1
ATOM 2425 N N . LEU A 1 295 ? 17.380 6.239 -13.866 1.00 57.16 295 LEU A N 1
ATOM 2426 C CA . LEU A 1 295 ? 18.183 6.275 -12.649 1.00 57.16 295 LEU A CA 1
ATOM 2427 C C . LEU A 1 295 ? 17.788 7.395 -11.683 1.00 57.16 295 LEU A C 1
ATOM 2429 O O . LEU A 1 295 ? 17.608 7.167 -10.483 1.00 57.16 295 LEU A O 1
ATOM 2433 N N . VAL A 1 296 ? 17.657 8.616 -12.199 1.00 56.50 296 VAL A N 1
ATOM 2434 C CA . VAL A 1 296 ? 17.436 9.820 -11.392 1.00 56.50 296 VAL A CA 1
ATOM 2435 C C . VAL A 1 296 ? 16.043 9.787 -10.776 1.00 56.50 296 VAL A C 1
ATOM 2437 O O . VAL A 1 296 ? 15.901 10.004 -9.572 1.00 56.50 296 VAL A O 1
ATOM 2440 N N . LEU A 1 297 ? 15.023 9.432 -11.558 1.00 59.94 297 LEU A N 1
ATOM 2441 C CA . LEU A 1 297 ? 13.636 9.369 -11.090 1.00 59.94 297 LEU A CA 1
ATOM 2442 C C . LEU A 1 297 ? 13.425 8.248 -10.067 1.00 59.94 297 LEU A C 1
ATOM 2444 O O . LEU A 1 297 ? 12.762 8.466 -9.049 1.00 59.94 297 LEU A O 1
ATOM 2448 N N . CYS A 1 298 ? 14.051 7.087 -10.274 1.00 65.19 298 CYS A N 1
ATOM 2449 C CA . CYS A 1 298 ? 14.073 6.019 -9.279 1.00 65.19 298 CYS A CA 1
ATOM 2450 C C . CYS A 1 298 ? 14.802 6.453 -7.992 1.00 65.19 298 CYS A C 1
ATOM 2452 O O . CYS A 1 298 ? 14.323 6.140 -6.901 1.00 65.19 298 CYS A O 1
ATOM 2454 N N . SER A 1 299 ? 15.875 7.251 -8.079 1.00 66.44 299 SER A N 1
ATOM 2455 C CA . SER A 1 299 ? 16.548 7.819 -6.896 1.00 66.44 299 SER A CA 1
ATOM 2456 C C . SER A 1 299 ? 15.691 8.852 -6.140 1.00 66.44 299 SER A C 1
ATOM 2458 O O . SER A 1 299 ? 15.638 8.835 -4.908 1.00 66.44 299 SER A O 1
ATOM 2460 N N . SER A 1 300 ? 14.933 9.707 -6.833 1.00 73.19 300 SER A N 1
ATOM 2461 C CA . SER A 1 300 ? 14.020 10.659 -6.183 1.00 73.19 300 SER A CA 1
ATOM 2462 C C . SER A 1 300 ? 12.826 9.949 -5.545 1.00 73.19 300 SER A C 1
ATOM 2464 O O . SER A 1 300 ? 12.416 10.295 -4.433 1.00 73.19 300 SER A O 1
ATOM 2466 N N . LEU A 1 301 ? 12.305 8.902 -6.195 1.00 79.00 301 LEU A N 1
ATOM 2467 C CA . LEU A 1 301 ? 11.261 8.051 -5.627 1.00 79.00 301 LEU A CA 1
ATOM 2468 C C . LEU A 1 301 ? 11.782 7.324 -4.384 1.00 79.00 301 LEU A C 1
ATOM 2470 O O . LEU A 1 301 ? 11.099 7.297 -3.363 1.00 79.00 301 LEU A O 1
ATOM 2474 N N . TRP A 1 302 ? 13.018 6.824 -4.425 1.00 78.62 302 TRP A N 1
ATOM 2475 C CA . TRP A 1 302 ? 13.698 6.219 -3.283 1.00 78.62 302 TRP A CA 1
ATOM 2476 C C . TRP A 1 302 ? 13.760 7.141 -2.066 1.00 78.62 302 TRP A C 1
ATOM 2478 O O . TRP A 1 302 ? 13.299 6.784 -0.976 1.00 78.62 302 TRP A O 1
ATOM 2488 N N . HIS A 1 303 ? 14.286 8.352 -2.268 1.00 80.31 303 HIS A N 1
ATOM 2489 C CA . HIS A 1 303 ? 14.307 9.408 -1.262 1.00 80.31 303 HIS A CA 1
ATOM 2490 C C . HIS A 1 303 ? 12.907 9.629 -0.680 1.00 80.31 303 HIS A C 1
ATOM 2492 O O . HIS A 1 303 ? 12.734 9.617 0.543 1.00 80.31 303 HIS A O 1
ATOM 2498 N N . ARG A 1 304 ? 11.887 9.722 -1.541 1.00 85.88 304 ARG A N 1
ATOM 2499 C CA . ARG A 1 304 ? 10.511 9.941 -1.100 1.00 85.88 304 ARG A CA 1
ATOM 2500 C C . ARG A 1 304 ? 9.942 8.771 -0.297 1.00 85.88 304 ARG A C 1
ATOM 2502 O O . ARG A 1 304 ? 9.288 9.006 0.715 1.00 85.88 304 ARG A O 1
ATOM 2509 N N . LEU A 1 305 ? 10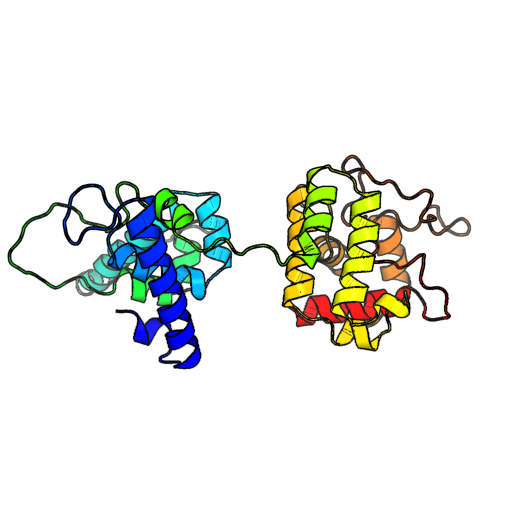.223 7.522 -0.666 1.00 84.62 305 LEU A N 1
ATOM 2510 C CA . LEU A 1 305 ? 9.821 6.331 0.097 1.00 84.62 305 LEU A CA 1
ATOM 2511 C C . LEU A 1 305 ? 10.520 6.248 1.467 1.00 84.62 305 LEU A C 1
ATOM 2513 O O . LEU A 1 305 ? 9.966 5.681 2.413 1.00 84.62 305 LEU A O 1
ATOM 2517 N N . VAL A 1 306 ? 11.731 6.798 1.607 1.00 82.88 306 VAL A N 1
ATOM 2518 C CA . VAL A 1 306 ? 12.405 6.958 2.909 1.00 82.88 306 VAL A CA 1
ATOM 2519 C C . VAL A 1 306 ? 11.703 8.024 3.747 1.00 82.88 306 VAL A C 1
ATOM 2521 O O . VAL A 1 306 ? 11.264 7.718 4.856 1.00 82.88 306 VAL A O 1
ATOM 2524 N N . ASP A 1 307 ? 11.523 9.230 3.213 1.00 81.88 307 ASP A N 1
ATOM 2525 C CA . ASP A 1 307 ? 10.953 10.361 3.957 1.00 81.88 307 ASP A CA 1
ATOM 2526 C C . ASP A 1 307 ? 9.465 10.139 4.310 1.00 81.88 307 ASP A C 1
ATOM 2528 O O . ASP A 1 307 ? 8.991 10.551 5.370 1.00 81.88 307 ASP A O 1
ATOM 2532 N N . CYS A 1 308 ? 8.730 9.402 3.473 1.00 78.88 308 CYS A N 1
ATOM 2533 C CA . CYS A 1 308 ? 7.359 8.973 3.741 1.00 78.88 308 CYS A CA 1
ATOM 2534 C C . CYS A 1 308 ? 7.242 7.794 4.726 1.00 78.88 308 CYS A C 1
ATOM 2536 O O . CYS A 1 308 ? 6.114 7.408 5.051 1.00 78.88 308 CYS A O 1
ATOM 2538 N N . ASN A 1 309 ? 8.354 7.232 5.217 1.00 80.75 309 ASN A N 1
ATOM 2539 C CA . ASN A 1 309 ? 8.408 6.073 6.119 1.00 80.75 309 ASN A CA 1
ATOM 2540 C C . ASN A 1 309 ? 7.505 4.912 5.645 1.00 80.75 309 ASN A C 1
ATOM 2542 O O . ASN A 1 309 ? 6.528 4.555 6.314 1.00 80.75 309 ASN A O 1
ATOM 2546 N N . ILE A 1 310 ? 7.804 4.425 4.436 1.00 72.44 310 ILE A N 1
ATOM 2547 C CA . ILE A 1 310 ? 7.165 3.299 3.724 1.00 72.44 310 ILE A CA 1
ATOM 2548 C C . ILE A 1 310 ? 8.103 2.085 3.743 1.00 72.44 310 ILE A C 1
ATOM 2550 O O . ILE A 1 310 ? 9.325 2.318 3.616 1.00 72.44 310 ILE A O 1
#

Sequence (310 aa):
MVAPFFDYNPRRLKQYINVLRLRIYIAYYSIGVTFAETETITTEQIGKFTAITLRYPRLLLELKNNHQLLAKLEKDAVDKSISSNNSIILGTESIANNQETGNANYWLKNYPKIQQLLCSEMILDKEQKSDKKYIFENSSIKKLLEVSPQQSLPSKYLKLREFLAAKKWKEADYETYLVMLQVAGREERAWLRLEDIEKFPCQDLRIIDQLWVKYSDGKFGFSVQKKIYQKLDGMKKYNREVWVAFAKQVGWLEGEGEEEEWVSYADLTFSTDTHYLGHLPVAGGYRLGGDIDLLVLCSSLWHRLVDCNI

Foldseek 3Di:
DCCVLQVVDVVLVVVLVVQLVLLVVLQCPPPREDCDDPPGAYSLNLNLVSSCCSVCVVVVVLCVVPVCQVVQLLVVLVVVVVVVVVVVPDDDDDDDDDDDDSHSVVCCVVPVSNSVSSPPDDDDDPPDDDPPPHNCNPDDSVVSNSSGDDPPLPPLCPQLLVCLQVLVQLSNLVSLLCSLCVQLVNNVVSADDLVSLLPRDLVSLVSSQCSQCVSLVRQAGPVFLLVQLVVLVNDLDDDPVSVLVSCVLQVQWDDDDPPIDGQASVGQDSGSVDPRGHVDDLNCLNPHPDPDHSRSSNSSNSVVCVVSVD

pLDDT: mean 75.11, std 16.52, range [27.66, 94.81]

Secondary structure (DSSP, 8-state):
--TTTTTT-HHHHHHHHHHHHHHHHHHHHHT---SSSSSS--HHHHHHHHHHHHH-HHHHHHHHH-TTHHHHHHHHHHHHHHHHHHTTS-----PPPS--TTSHHHHHHH-HHHHHHHTS---S-SS------STTSSS-HHHHHHHS------GGGHHHHHHHHTT-HHHHHHHHHHHHHHHHT-GGGTS--HHHHHH--HHHHHHHHHHHHHHTTTSSSHHHHHHHHGGGT--SS--HHHHHHHHHHHTSEESSGGG-EEPPTTTS--STTSS-SS----TTGGG--SS--HHHHHHHHHHHHHHTT-